Protein AF-A0A521K8T2-F1 (afdb_monomer_lite)

Radius of gyration: 29.45 Å; chains: 1; bounding box: 60×41×127 Å

Foldseek 3Di:
DDDDDDPPDPPPPPPPPPPPDPDDPPDPLQKWKKWFFDDPPPPVAPPWDWADDPPDITTTHDIDIFGWAEKEFAADPVRATKIKTATDQVRLVVQLVVLQVQAQTWMFTDQDRHTQDTDHRHHRDSRIDIRDDNVAHSVNSVVSNVSSVHHYYYDPPQRRDDADDDDDDDDDDDDDQRWDADPQETEHEPVCVVVQQFQDWDWDADPNFIKIKTAHPDPCPPVLLVVLVVQAQTWYFYDYRSDRLAIWHQPDSDDPRIRMTTGDDPSSVVSSVVVCVVCVVVNPD

Sequence (285 aa):
MIRLALVLCCSLAWSTACSRAPAKAPLPTSALSFRMVLAPDDDGYAEADTVTSGTETLRVGPTRTFALAELTLTNDALGWPALGFDLQPEAAVEFHSWTAANVDKRMAIVVGKRVLTAPRLNVPLPGRGIIENHEISEAEWKSIAESLGAPFREMPEAEHTLGLGFAAVAPTTGAPAQQSIRDGELRIGLDSAQNFGVTSLERIERGGTSWLATKLATEDRDACHAWSKALVGRDIVIYSAERVLCRVHLDHAFEGDALVFQLRGESAIQRVDELRREMAPLWGP

Secondary structure (DSSP, 8-state):
--------------------PPPPPPPPSSEEEEEEBPPTT----TT-EEEEETTEEEEE---EEEEEEEEEEEE-TTS-EEEEEEE-HHHHHHHHHHHHTTTTSBEEEEETTEEEE--B--S---SEEEEE-TTS-HHHHHHHHHHHTS-EEEPPTT-------------SSS----EEEETTEEEEEGGGTTTTTEEEEEEEEETTEEEEEEEE--S-HHHHHHHHHHHTT-EEEEEETTEEEEEEE---S-BTTEEEEEE-SHHHHHHHHHHHHHHGGGS--

Structure (mmCIF, N/CA/C/O backbone):
data_AF-A0A521K8T2-F1
#
_entry.id   AF-A0A521K8T2-F1
#
loop_
_atom_site.group_PDB
_atom_site.id
_atom_site.type_symbol
_atom_site.label_atom_id
_atom_site.label_alt_id
_atom_site.label_comp_id
_atom_site.label_asym_id
_atom_site.label_entity_id
_atom_site.label_seq_id
_atom_site.pdbx_PDB_ins_code
_atom_site.Cartn_x
_atom_site.Cartn_y
_atom_site.Cartn_z
_atom_site.occupancy
_atom_site.B_iso_or_equiv
_atom_site.auth_seq_id
_atom_site.auth_comp_id
_atom_site.auth_asym_id
_atom_site.auth_atom_id
_atom_site.pdbx_PDB_model_num
ATOM 1 N N . MET A 1 1 ? 13.152 -2.770 -89.617 1.00 40.88 1 MET A N 1
ATOM 2 C CA . MET A 1 1 ? 13.968 -2.087 -88.595 1.00 40.88 1 MET A CA 1
ATOM 3 C C . MET A 1 1 ? 13.061 -1.167 -87.788 1.00 40.88 1 MET A C 1
ATOM 5 O O . MET A 1 1 ? 12.417 -0.321 -88.382 1.00 40.88 1 MET A O 1
ATOM 9 N N . ILE A 1 2 ? 12.994 -1.429 -86.478 1.00 44.69 2 ILE A N 1
ATOM 10 C CA . ILE A 1 2 ? 12.621 -0.548 -85.352 1.00 44.69 2 ILE A CA 1
ATOM 11 C C . ILE A 1 2 ? 11.195 0.051 -85.342 1.00 44.69 2 ILE A C 1
ATOM 13 O O . ILE A 1 2 ? 10.889 1.042 -85.993 1.00 44.69 2 ILE A O 1
ATOM 17 N N . ARG A 1 3 ? 10.342 -0.564 -84.505 1.00 43.59 3 ARG A N 1
ATOM 18 C CA . ARG A 1 3 ? 9.061 -0.050 -83.993 1.00 43.59 3 ARG A CA 1
ATOM 19 C C . ARG A 1 3 ? 9.346 0.927 -82.843 1.00 43.59 3 ARG A C 1
ATOM 21 O O . ARG A 1 3 ? 9.985 0.528 -81.874 1.00 43.59 3 ARG A O 1
ATOM 28 N N . LEU A 1 4 ? 8.866 2.167 -82.933 1.00 50.59 4 LEU A N 1
ATOM 29 C CA . LEU A 1 4 ? 8.952 3.162 -81.860 1.00 50.59 4 LEU A CA 1
ATOM 30 C C . LEU A 1 4 ? 7.651 3.114 -81.040 1.00 50.59 4 LEU A C 1
ATOM 32 O O . LEU A 1 4 ? 6.625 3.655 -81.446 1.00 50.59 4 LEU A O 1
ATOM 36 N N . ALA A 1 5 ? 7.678 2.384 -79.926 1.00 51.28 5 ALA A N 1
ATOM 37 C CA . ALA A 1 5 ? 6.587 2.327 -78.960 1.00 51.28 5 ALA A CA 1
ATOM 38 C C . ALA A 1 5 ? 6.728 3.499 -77.979 1.00 51.28 5 ALA A C 1
ATOM 40 O O . ALA A 1 5 ? 7.675 3.559 -77.196 1.00 51.28 5 ALA A O 1
ATOM 41 N N . LEU A 1 6 ? 5.788 4.440 -78.048 1.00 49.69 6 LEU A N 1
ATOM 42 C CA . LEU A 1 6 ? 5.668 5.565 -77.129 1.00 49.69 6 LEU A CA 1
ATOM 43 C C . LEU A 1 6 ? 5.059 5.049 -75.812 1.00 49.69 6 LEU A C 1
ATOM 45 O O . LEU A 1 6 ? 3.842 4.940 -75.675 1.00 49.69 6 LEU A O 1
ATOM 49 N N . VAL A 1 7 ? 5.909 4.657 -74.863 1.00 55.53 7 VAL A N 1
ATOM 50 C CA . VAL A 1 7 ? 5.494 4.272 -73.506 1.00 55.53 7 VAL A CA 1
ATOM 51 C C . VAL A 1 7 ? 5.278 5.552 -72.701 1.00 55.53 7 VAL A C 1
ATOM 53 O O . VAL A 1 7 ? 6.217 6.158 -72.188 1.00 55.53 7 VAL A O 1
ATOM 56 N N . LEU A 1 8 ? 4.020 5.984 -72.638 1.00 53.19 8 LEU A N 1
ATOM 57 C CA . LEU A 1 8 ? 3.551 7.055 -71.769 1.00 53.19 8 LEU A CA 1
ATOM 58 C C . LEU A 1 8 ? 3.575 6.534 -70.322 1.00 53.19 8 LEU A C 1
ATOM 60 O O . LEU A 1 8 ? 2.664 5.845 -69.869 1.00 53.19 8 LEU A O 1
ATOM 64 N N . CYS A 1 9 ? 4.678 6.794 -69.626 1.00 43.97 9 CYS A N 1
ATOM 65 C CA . CYS A 1 9 ? 4.882 6.402 -68.239 1.00 43.97 9 CYS A CA 1
ATOM 66 C C . CYS A 1 9 ? 4.032 7.315 -67.338 1.00 43.97 9 CYS A C 1
ATOM 68 O O . CYS A 1 9 ? 4.436 8.431 -67.012 1.00 43.97 9 CYS A O 1
ATOM 70 N N . CYS A 1 10 ? 2.826 6.864 -66.982 1.00 45.72 10 CYS A N 1
ATOM 71 C CA . CYS A 1 10 ? 2.022 7.449 -65.913 1.00 45.72 10 CYS A CA 1
ATOM 72 C C . CYS A 1 10 ? 2.795 7.348 -64.593 1.00 45.72 10 CYS A C 1
ATOM 74 O O . CYS A 1 10 ? 2.809 6.306 -63.939 1.00 45.72 10 CYS A O 1
ATOM 76 N N . SER A 1 11 ? 3.426 8.445 -64.192 1.00 47.44 11 SER A N 1
ATOM 77 C CA . SER A 1 11 ? 3.974 8.663 -62.858 1.00 47.44 11 SER A CA 1
ATOM 78 C C . SER A 1 11 ? 2.832 8.771 -61.840 1.00 47.44 11 SER A C 1
ATOM 80 O O . SER A 1 11 ? 2.429 9.852 -61.417 1.00 47.44 11 SER A O 1
ATOM 82 N N . LEU A 1 12 ? 2.305 7.614 -61.434 1.00 52.34 12 LEU A N 1
ATOM 83 C CA . LEU A 1 12 ? 1.572 7.441 -60.184 1.00 52.34 12 LEU A CA 1
ATOM 84 C C . LEU A 1 12 ? 2.562 7.639 -59.032 1.00 52.34 12 LEU A C 1
ATOM 86 O O . LEU A 1 12 ? 3.144 6.693 -58.507 1.00 52.34 12 LEU A O 1
ATOM 90 N N . ALA A 1 13 ? 2.769 8.895 -58.647 1.00 53.06 13 ALA A N 1
ATOM 91 C CA . ALA A 1 13 ? 3.312 9.223 -57.343 1.00 53.06 13 ALA A CA 1
ATOM 92 C C . ALA A 1 13 ? 2.242 8.871 -56.299 1.00 53.06 13 ALA A C 1
ATOM 94 O O . ALA A 1 13 ? 1.433 9.708 -55.901 1.00 53.06 13 ALA A O 1
ATOM 95 N N . TRP A 1 14 ? 2.203 7.604 -55.880 1.00 49.81 14 TRP A N 1
ATOM 96 C CA . TRP A 1 14 ? 1.590 7.253 -54.608 1.00 49.81 14 TRP A CA 1
ATOM 97 C C . TRP A 1 14 ? 2.446 7.871 -53.512 1.00 49.81 14 TRP A C 1
ATOM 99 O O . TRP A 1 14 ? 3.435 7.303 -53.056 1.00 49.81 14 TRP A O 1
ATOM 109 N N . SER A 1 15 ? 2.057 9.082 -53.124 1.00 50.91 15 SER A N 1
ATOM 110 C CA . SER A 1 15 ? 2.408 9.680 -51.851 1.00 50.91 15 SER A CA 1
ATOM 111 C C . SER A 1 15 ? 2.015 8.694 -50.759 1.00 50.91 15 SER A C 1
ATOM 113 O O . SER A 1 15 ? 0.856 8.619 -50.353 1.00 50.91 15 SER A O 1
ATOM 115 N N . THR A 1 16 ? 2.983 7.913 -50.289 1.00 57.94 16 THR A N 1
ATOM 116 C CA . THR A 1 16 ? 2.907 7.239 -49.001 1.00 57.94 16 THR A CA 1
ATOM 117 C C . THR A 1 16 ? 2.815 8.335 -47.952 1.00 57.94 16 THR A C 1
ATOM 119 O O . THR A 1 16 ? 3.824 8.845 -47.465 1.00 57.94 16 THR A O 1
ATOM 122 N N . ALA A 1 17 ? 1.588 8.752 -47.646 1.00 52.03 17 ALA A N 1
ATOM 123 C CA . ALA A 1 17 ? 1.283 9.448 -46.418 1.00 52.03 17 ALA A CA 1
ATOM 124 C C . ALA A 1 17 ? 1.672 8.486 -45.294 1.00 52.03 17 ALA A C 1
ATOM 126 O O . ALA A 1 17 ? 0.913 7.586 -44.937 1.00 52.03 17 ALA A O 1
ATOM 127 N N . CYS A 1 18 ? 2.907 8.622 -44.806 1.00 51.22 18 CYS A N 1
ATOM 128 C CA . CYS A 1 18 ? 3.336 8.036 -43.552 1.00 51.22 18 CYS A CA 1
ATOM 129 C C . CYS A 1 18 ? 2.308 8.465 -42.513 1.00 51.22 18 CYS A C 1
ATOM 131 O O . CYS A 1 18 ? 2.287 9.620 -42.085 1.00 51.22 18 CYS A O 1
ATOM 133 N N . SER A 1 19 ? 1.424 7.534 -42.167 1.00 52.84 19 SER A N 1
ATOM 134 C CA . SER A 1 19 ? 0.494 7.653 -41.062 1.00 52.84 19 SER A CA 1
ATOM 135 C C . SER A 1 19 ? 1.349 7.798 -39.810 1.00 52.84 19 SER A C 1
ATOM 137 O O . SER A 1 19 ? 1.834 6.819 -39.246 1.00 52.84 19 SER A O 1
ATOM 139 N N . ARG A 1 20 ? 1.649 9.049 -39.451 1.00 55.72 20 ARG A N 1
ATOM 140 C CA . ARG A 1 20 ? 2.352 9.401 -38.226 1.00 55.72 20 ARG A CA 1
ATOM 141 C C . ARG A 1 20 ? 1.458 8.897 -37.106 1.00 55.72 20 ARG A C 1
ATOM 143 O O . ARG A 1 20 ? 0.378 9.445 -36.897 1.00 55.72 20 ARG A O 1
ATOM 150 N N . ALA A 1 21 ? 1.878 7.805 -36.470 1.00 62.22 21 ALA A N 1
ATOM 151 C CA . ALA A 1 21 ? 1.203 7.267 -35.303 1.00 62.22 21 ALA A CA 1
ATOM 152 C C . ALA A 1 21 ? 0.910 8.433 -34.344 1.00 62.22 21 ALA A C 1
ATOM 154 O O . ALA A 1 21 ? 1.788 9.293 -34.176 1.00 62.22 21 ALA A O 1
ATOM 155 N N . PRO A 1 22 ? -0.311 8.520 -33.787 1.00 60.44 22 PRO A N 1
ATOM 156 C CA . PRO A 1 22 ? -0.667 9.604 -32.889 1.00 60.44 22 PRO A CA 1
ATOM 157 C C . PRO A 1 22 ? 0.405 9.696 -31.808 1.00 60.44 22 PRO A C 1
ATOM 159 O O . PRO A 1 22 ? 0.787 8.685 -31.212 1.00 60.44 22 PRO A O 1
ATOM 162 N N . ALA A 1 23 ? 0.949 10.902 -31.628 1.00 58.53 23 ALA A N 1
ATOM 163 C CA . ALA A 1 23 ? 1.906 11.176 -30.573 1.00 58.53 23 ALA A CA 1
ATOM 164 C C . ALA A 1 23 ? 1.309 10.648 -29.267 1.00 58.53 23 ALA A C 1
ATOM 166 O O . ALA A 1 23 ? 0.189 11.016 -28.910 1.00 58.53 23 ALA A O 1
ATOM 167 N N . LYS A 1 24 ? 2.032 9.723 -28.625 1.00 52.41 24 LYS A N 1
ATOM 168 C CA . LYS A 1 24 ? 1.655 9.118 -27.349 1.00 52.41 24 LYS A CA 1
ATOM 169 C C . LYS A 1 24 ? 1.214 10.250 -26.424 1.00 52.41 24 LYS A C 1
ATOM 171 O O . LYS A 1 24 ? 1.997 11.174 -26.199 1.00 52.41 24 LYS A O 1
ATOM 176 N N . ALA A 1 25 ? -0.049 10.215 -25.999 1.00 52.03 25 ALA A N 1
ATOM 177 C CA . ALA A 1 25 ? -0.628 11.253 -25.161 1.00 52.03 25 ALA A CA 1
ATOM 178 C C . ALA A 1 25 ? 0.309 11.533 -23.971 1.00 52.03 25 ALA A C 1
ATOM 180 O O . ALA A 1 25 ? 0.931 10.585 -23.470 1.00 52.03 25 ALA A O 1
ATOM 181 N N . PRO A 1 26 ? 0.465 12.806 -23.556 1.00 55.78 26 PRO A N 1
ATOM 182 C CA . PRO A 1 26 ? 1.253 13.134 -22.376 1.00 55.78 26 PRO A CA 1
ATOM 183 C C . PRO A 1 26 ? 0.792 12.249 -21.217 1.00 55.78 26 PRO A C 1
ATOM 185 O O . PRO A 1 26 ? -0.408 12.028 -21.046 1.00 55.78 26 PRO A O 1
ATOM 188 N N . LEU A 1 27 ? 1.759 11.678 -20.493 1.00 53.22 27 LEU A N 1
ATOM 189 C CA . LEU A 1 27 ? 1.491 10.813 -19.347 1.00 53.22 27 LEU A CA 1
ATOM 190 C C . LEU A 1 27 ? 0.490 11.516 -18.419 1.00 53.22 27 LEU A C 1
ATOM 192 O O . LEU A 1 27 ? 0.639 12.723 -18.205 1.00 53.22 27 LEU A O 1
ATOM 196 N N . PRO A 1 28 ? -0.523 10.804 -17.895 1.00 53.66 28 PRO A N 1
ATOM 197 C CA . PRO A 1 28 ? -1.446 11.397 -16.943 1.00 53.66 28 PRO A CA 1
ATOM 198 C C . PRO A 1 28 ? -0.630 11.968 -15.784 1.00 53.66 28 PRO A C 1
ATOM 200 O O . PRO A 1 28 ? 0.198 11.271 -15.199 1.00 53.66 28 PRO A O 1
ATOM 203 N N . THR A 1 29 ? -0.841 13.250 -15.487 1.00 65.25 29 THR A N 1
ATOM 204 C CA . THR A 1 29 ? -0.129 13.982 -14.429 1.00 65.25 29 THR A CA 1
ATOM 205 C C . THR A 1 29 ? -0.360 13.359 -13.046 1.00 65.25 29 THR A C 1
ATOM 207 O O . THR A 1 29 ? 0.407 13.626 -12.131 1.00 65.25 29 THR A O 1
ATOM 210 N N . SER A 1 30 ? -1.378 12.499 -12.922 1.00 89.44 30 SER A N 1
ATOM 211 C CA . SER A 1 30 ? -1.744 11.741 -11.733 1.00 89.44 30 SER A CA 1
ATOM 212 C C . SER A 1 30 ? -1.387 10.259 -11.855 1.00 89.44 30 SER A C 1
ATOM 214 O O . SER A 1 30 ? -2.215 9.444 -12.271 1.00 89.44 30 SER A O 1
ATOM 216 N N . ALA A 1 31 ? -0.151 9.881 -11.519 1.00 93.69 31 ALA A N 1
ATOM 217 C CA . ALA A 1 31 ? 0.273 8.485 -11.615 1.00 93.69 31 ALA A CA 1
ATOM 218 C C . ALA A 1 31 ? 1.295 8.066 -10.553 1.00 93.69 31 ALA A C 1
ATOM 220 O O . ALA A 1 31 ? 2.187 8.830 -10.191 1.00 93.69 31 ALA A O 1
ATOM 221 N N . LEU A 1 32 ? 1.197 6.811 -10.109 1.00 95.31 32 LEU A N 1
ATOM 222 C CA . LEU A 1 32 ? 2.102 6.198 -9.138 1.00 95.31 32 LEU A CA 1
ATOM 223 C C . LEU A 1 32 ? 3.044 5.216 -9.835 1.00 95.31 32 LEU A C 1
ATOM 225 O O . LEU A 1 32 ? 2.628 4.459 -10.717 1.00 95.31 32 LEU A O 1
ATOM 229 N N . SER A 1 33 ? 4.321 5.238 -9.451 1.00 96.12 33 SER A N 1
ATOM 230 C CA . SER A 1 33 ? 5.356 4.413 -10.073 1.00 96.12 33 SER A CA 1
ATOM 231 C C . SER A 1 33 ? 5.807 3.275 -9.165 1.00 96.12 33 SER A C 1
ATOM 233 O O . SER A 1 33 ? 6.023 3.450 -7.969 1.00 96.12 33 SER A O 1
ATOM 235 N N . PHE A 1 34 ? 5.997 2.107 -9.765 1.00 96.44 34 PHE A N 1
ATOM 236 C CA . PHE A 1 34 ? 6.399 0.876 -9.106 1.00 96.44 34 PHE A CA 1
ATOM 237 C C . PHE A 1 34 ? 7.566 0.243 -9.857 1.00 96.44 34 PHE A C 1
ATOM 239 O O . PHE A 1 34 ? 7.654 0.316 -11.087 1.00 96.44 34 PHE A O 1
ATOM 246 N N . ARG A 1 35 ? 8.469 -0.399 -9.118 1.00 96.31 35 ARG A N 1
ATOM 247 C CA . ARG A 1 35 ? 9.613 -1.131 -9.673 1.00 96.31 35 ARG A CA 1
ATOM 248 C C . ARG A 1 35 ? 9.786 -2.442 -8.924 1.00 96.31 35 ARG A C 1
ATOM 250 O O . ARG A 1 35 ? 9.682 -2.469 -7.703 1.00 96.31 35 ARG A O 1
ATOM 257 N N . MET A 1 36 ? 10.089 -3.528 -9.625 1.00 96.25 36 MET A N 1
ATOM 258 C CA . MET A 1 36 ? 10.471 -4.771 -8.950 1.00 96.25 36 MET A CA 1
ATOM 259 C C . MET A 1 36 ? 11.889 -4.640 -8.409 1.00 96.25 36 MET A C 1
ATOM 261 O O . MET A 1 36 ? 12.772 -4.180 -9.130 1.00 96.25 36 MET A O 1
ATOM 265 N N . VAL A 1 37 ? 12.111 -5.043 -7.162 1.00 95.00 37 VAL A N 1
ATOM 266 C CA . VAL A 1 37 ? 13.458 -5.185 -6.609 1.00 95.00 37 VAL A CA 1
ATOM 267 C C . VAL A 1 37 ? 14.046 -6.483 -7.147 1.00 95.00 37 VAL A C 1
ATOM 269 O O . VAL A 1 37 ? 13.421 -7.540 -7.058 1.00 95.00 37 VAL A O 1
ATOM 272 N N . LEU A 1 38 ? 15.235 -6.384 -7.726 1.00 93.19 38 LEU A N 1
ATOM 273 C CA . LEU A 1 38 ? 15.939 -7.495 -8.346 1.00 93.19 38 LEU A CA 1
ATOM 274 C C . LEU A 1 38 ? 16.795 -8.205 -7.303 1.00 93.19 38 LEU A C 1
ATOM 276 O O . LEU A 1 38 ? 17.440 -7.557 -6.474 1.00 93.19 38 LEU A O 1
ATOM 280 N N . ALA A 1 39 ? 16.817 -9.536 -7.352 1.00 88.75 39 ALA A N 1
ATOM 281 C CA . ALA A 1 39 ? 17.774 -10.297 -6.564 1.00 88.75 39 ALA A CA 1
ATOM 282 C C . ALA A 1 39 ? 19.208 -9.985 -7.045 1.00 88.75 39 ALA A C 1
ATOM 284 O O . ALA A 1 39 ? 19.393 -9.593 -8.201 1.00 88.75 39 ALA A O 1
ATOM 285 N N . PRO A 1 40 ? 20.237 -10.160 -6.194 1.00 83.00 40 PRO A N 1
ATOM 286 C CA . PRO A 1 40 ? 21.628 -9.932 -6.589 1.00 83.00 40 PRO A CA 1
ATOM 287 C C . PRO A 1 40 ? 22.016 -10.673 -7.875 1.00 83.00 40 PRO A C 1
ATOM 289 O O . PRO A 1 40 ? 22.698 -10.095 -8.720 1.00 83.00 40 PRO A O 1
ATOM 292 N N . ASP A 1 41 ? 21.490 -11.888 -8.042 1.00 83.62 41 ASP A N 1
ATOM 293 C CA . ASP A 1 41 ? 21.800 -12.796 -9.150 1.00 83.62 41 ASP A CA 1
ATOM 294 C C . ASP A 1 41 ? 20.812 -12.690 -10.325 1.00 83.62 41 ASP A C 1
ATOM 296 O O . ASP A 1 41 ? 20.918 -13.444 -11.287 1.00 83.62 41 ASP A O 1
ATOM 300 N N . ASP A 1 42 ? 19.838 -11.775 -10.262 1.00 79.19 42 ASP A N 1
ATOM 301 C CA . ASP A 1 42 ? 18.879 -11.562 -11.348 1.00 79.19 42 ASP A CA 1
ATOM 302 C C . ASP A 1 42 ? 19.515 -10.647 -12.410 1.00 79.19 42 ASP A C 1
ATOM 304 O O . ASP A 1 42 ? 19.570 -9.415 -12.280 1.00 79.19 42 ASP A O 1
ATOM 308 N N . ASP A 1 43 ? 20.083 -11.272 -13.441 1.00 72.44 43 ASP A N 1
ATOM 309 C CA . ASP A 1 43 ? 20.663 -10.627 -14.623 1.00 72.44 43 ASP A CA 1
ATOM 310 C C . ASP A 1 43 ? 19.627 -10.383 -15.733 1.00 72.44 43 ASP A C 1
ATOM 312 O O . ASP A 1 43 ? 19.936 -9.757 -16.750 1.00 72.44 43 ASP A O 1
ATOM 316 N N . GLY A 1 44 ? 18.373 -10.799 -15.515 1.00 67.75 44 GLY A N 1
ATOM 317 C CA . GLY A 1 44 ? 17.291 -10.761 -16.500 1.00 67.75 44 GLY A CA 1
ATOM 318 C C . GLY A 1 44 ? 16.851 -9.359 -16.934 1.00 67.75 44 GLY A C 1
ATOM 319 O O . GLY A 1 44 ? 16.033 -9.223 -17.845 1.00 67.75 44 GLY A O 1
ATOM 320 N N . TYR A 1 45 ? 17.396 -8.305 -16.323 1.00 70.50 45 TYR A N 1
ATOM 321 C CA . TYR A 1 45 ? 17.106 -6.918 -16.665 1.00 70.50 45 TYR A CA 1
ATOM 322 C C . TYR A 1 45 ? 18.375 -6.190 -17.104 1.00 70.50 45 TYR A C 1
ATOM 324 O O . TYR A 1 45 ? 19.160 -5.718 -16.282 1.00 70.50 45 TYR A O 1
ATOM 332 N N . ALA A 1 46 ? 18.523 -6.024 -18.420 1.00 67.00 46 ALA A N 1
ATOM 333 C CA . ALA A 1 46 ? 19.598 -5.233 -19.022 1.00 67.00 46 ALA A CA 1
ATOM 334 C C . ALA A 1 46 ? 19.584 -3.752 -18.580 1.00 67.00 46 ALA A C 1
ATOM 336 O O . ALA A 1 46 ? 20.608 -3.080 -18.642 1.00 67.00 46 ALA A O 1
ATOM 337 N N . GLU A 1 47 ? 18.435 -3.258 -18.105 1.00 75.56 47 GLU A N 1
ATOM 338 C CA . GLU A 1 47 ? 18.207 -1.878 -17.655 1.00 75.56 47 GLU A CA 1
ATOM 339 C C . GLU A 1 47 ? 17.923 -1.808 -16.144 1.00 75.56 47 GLU A C 1
ATOM 341 O O . GLU A 1 47 ? 16.988 -1.143 -15.689 1.00 75.56 47 GLU A O 1
ATOM 346 N N . ALA A 1 48 ? 18.694 -2.546 -15.345 1.00 81.69 48 ALA A N 1
ATOM 347 C CA . ALA A 1 48 ? 18.641 -2.405 -13.895 1.00 81.69 48 ALA A CA 1
ATOM 348 C C . ALA A 1 48 ? 19.180 -1.028 -13.467 1.00 81.69 48 ALA A C 1
ATOM 350 O O . ALA A 1 48 ? 20.226 -0.581 -13.933 1.00 81.69 48 ALA A O 1
ATOM 351 N N . ASP A 1 49 ? 18.481 -0.388 -12.536 1.00 85.62 49 ASP A N 1
ATOM 352 C CA . ASP A 1 49 ? 18.904 0.854 -11.889 1.00 85.62 49 ASP A CA 1
ATOM 353 C C . ASP A 1 49 ? 19.136 0.597 -10.397 1.00 85.62 49 ASP A C 1
ATOM 355 O O . ASP A 1 49 ? 18.716 -0.430 -9.855 1.00 85.62 49 ASP A O 1
ATOM 359 N N . THR A 1 50 ? 19.781 1.535 -9.717 1.00 85.62 50 THR A N 1
ATOM 360 C CA . THR A 1 50 ? 19.996 1.481 -8.271 1.00 85.62 50 THR A CA 1
ATOM 361 C C . THR A 1 50 ? 19.310 2.653 -7.604 1.00 85.62 50 THR A C 1
ATOM 363 O O . THR A 1 50 ? 19.581 3.803 -7.944 1.00 85.62 50 THR A O 1
ATOM 366 N N . VAL A 1 51 ? 18.455 2.374 -6.622 1.00 84.06 51 VAL A N 1
ATOM 367 C CA . VAL A 1 51 ? 17.786 3.417 -5.841 1.00 84.06 51 VAL A CA 1
ATOM 368 C C . VAL A 1 51 ? 18.015 3.172 -4.357 1.00 84.06 51 VAL A C 1
ATOM 370 O O . VAL A 1 51 ? 17.977 2.037 -3.887 1.00 84.06 51 VAL A O 1
ATOM 373 N N . THR A 1 52 ? 18.271 4.243 -3.615 1.00 80.62 52 THR A N 1
ATOM 374 C CA . THR A 1 52 ? 18.491 4.185 -2.170 1.00 80.62 52 THR A CA 1
ATOM 375 C C . THR A 1 52 ? 17.157 4.234 -1.421 1.00 80.62 52 THR A C 1
ATOM 377 O O . THR A 1 52 ? 16.313 5.089 -1.695 1.00 80.62 52 THR A O 1
ATOM 380 N N . SER A 1 53 ? 16.981 3.318 -0.469 1.00 81.12 53 SER A N 1
ATOM 381 C CA . SER A 1 53 ? 15.860 3.245 0.470 1.00 81.12 53 SER A CA 1
ATOM 382 C C . SER A 1 53 ? 16.435 3.211 1.887 1.00 81.12 53 SER A C 1
ATOM 384 O O . SER A 1 53 ? 16.912 2.172 2.343 1.00 81.12 53 SER A O 1
ATOM 386 N N . GLY A 1 54 ? 16.457 4.356 2.570 1.00 81.19 54 GLY A N 1
ATOM 387 C CA . GLY A 1 54 ? 17.158 4.492 3.850 1.00 81.19 54 GLY A CA 1
ATOM 388 C C . GLY A 1 54 ? 18.667 4.279 3.683 1.00 81.19 54 GLY A C 1
ATOM 389 O O . GLY A 1 54 ? 19.324 5.015 2.949 1.00 81.19 54 GLY A O 1
ATOM 390 N N . THR A 1 55 ? 19.221 3.261 4.344 1.00 81.62 55 THR A N 1
ATOM 391 C CA . THR A 1 55 ? 20.637 2.861 4.218 1.00 81.62 55 THR A CA 1
ATOM 392 C C . THR A 1 55 ? 20.868 1.749 3.188 1.00 81.62 55 THR A C 1
ATOM 394 O O . THR A 1 55 ? 22.015 1.450 2.852 1.00 81.62 55 THR A O 1
A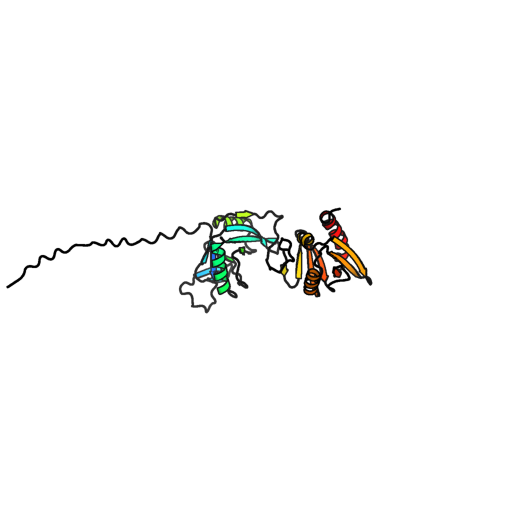TOM 397 N N . GLU A 1 56 ? 19.800 1.138 2.668 1.00 85.12 56 GLU A N 1
ATOM 398 C CA . GLU A 1 56 ? 19.864 0.051 1.691 1.00 85.12 56 GLU A CA 1
ATOM 399 C C . GLU A 1 56 ? 19.909 0.626 0.265 1.00 85.12 56 GLU A C 1
ATOM 401 O O . GLU A 1 56 ? 19.134 1.514 -0.092 1.00 85.12 56 GLU A O 1
ATOM 406 N N . THR A 1 57 ? 20.805 0.112 -0.582 1.00 87.62 57 THR A N 1
ATOM 407 C CA . THR A 1 57 ? 20.772 0.379 -2.029 1.00 87.62 57 THR A CA 1
ATOM 408 C C . THR A 1 57 ? 20.114 -0.801 -2.726 1.00 87.62 57 THR A C 1
ATOM 410 O O . THR A 1 57 ? 20.640 -1.912 -2.710 1.00 87.62 57 THR A O 1
ATOM 413 N N . LEU A 1 58 ? 18.960 -0.559 -3.340 1.00 91.06 58 LEU A N 1
ATOM 414 C CA . LEU A 1 58 ? 18.161 -1.570 -4.019 1.00 91.06 58 LEU A CA 1
ATOM 415 C C . LEU A 1 58 ? 18.460 -1.558 -5.516 1.00 91.06 58 LEU A C 1
ATOM 417 O O . LEU A 1 58 ? 18.348 -0.515 -6.162 1.00 91.06 58 LEU A O 1
ATOM 421 N N . ARG A 1 59 ? 18.771 -2.728 -6.085 1.00 92.62 59 ARG A N 1
ATOM 422 C CA . ARG A 1 59 ? 18.710 -2.929 -7.538 1.00 92.62 59 ARG A CA 1
ATOM 423 C C . ARG A 1 59 ? 17.252 -3.081 -7.938 1.00 92.62 59 ARG A C 1
ATOM 425 O O . ARG A 1 59 ? 16.538 -3.901 -7.367 1.00 92.62 59 ARG A O 1
ATOM 432 N N . VAL A 1 60 ? 16.802 -2.296 -8.906 1.00 94.12 60 VAL A N 1
ATOM 433 C CA . VAL A 1 60 ? 15.401 -2.257 -9.326 1.00 94.12 60 VAL A CA 1
ATOM 434 C C . VAL A 1 60 ? 15.271 -2.376 -10.840 1.00 94.12 60 VAL A C 1
ATOM 436 O O . VAL A 1 60 ? 16.059 -1.815 -11.600 1.00 94.12 60 VAL A O 1
ATOM 439 N N . GLY A 1 61 ? 14.254 -3.117 -11.275 1.00 93.75 61 GLY A N 1
ATOM 440 C CA . GLY A 1 61 ? 13.913 -3.315 -12.680 1.00 93.75 61 GLY A CA 1
ATOM 441 C C . GLY A 1 61 ? 13.246 -2.087 -13.317 1.00 93.75 61 GLY A C 1
ATOM 442 O O . GLY A 1 61 ? 13.216 -1.009 -12.716 1.00 93.75 61 GLY A O 1
ATOM 443 N N . PRO A 1 62 ? 12.687 -2.216 -14.529 1.00 93.50 62 PRO A N 1
ATOM 444 C CA . PRO A 1 62 ? 12.074 -1.103 -15.247 1.00 93.50 62 PRO A CA 1
ATOM 445 C C . PRO A 1 62 ? 10.869 -0.524 -14.496 1.00 93.50 62 PRO A C 1
ATOM 447 O O . PRO A 1 62 ? 10.126 -1.243 -13.823 1.00 93.50 62 PRO A O 1
ATOM 450 N N . THR A 1 63 ? 10.666 0.786 -14.640 1.00 94.44 63 THR A N 1
ATOM 451 C CA . THR A 1 63 ? 9.546 1.497 -14.017 1.00 94.44 63 THR A CA 1
ATOM 452 C C . THR A 1 63 ? 8.224 1.173 -14.697 1.00 94.44 63 THR A C 1
ATOM 454 O O . THR A 1 63 ? 8.098 1.249 -15.920 1.00 94.44 63 THR A O 1
ATOM 457 N N . ARG A 1 64 ? 7.220 0.845 -13.882 1.00 95.94 64 ARG A N 1
ATOM 458 C CA . ARG A 1 64 ? 5.817 0.723 -14.277 1.00 95.94 64 ARG A CA 1
ATOM 459 C C . ARG A 1 64 ? 5.018 1.823 -13.602 1.00 95.94 64 ARG A C 1
ATOM 461 O O . ARG A 1 64 ? 5.134 2.008 -12.398 1.00 95.94 64 ARG A O 1
ATOM 468 N N . THR A 1 65 ? 4.224 2.548 -14.374 1.00 96.06 65 THR A N 1
ATOM 469 C CA . THR A 1 65 ? 3.471 3.706 -13.893 1.00 96.06 65 THR A CA 1
ATOM 470 C C . THR A 1 65 ? 1.992 3.469 -14.147 1.00 96.06 65 THR A C 1
ATOM 472 O O . THR A 1 65 ? 1.617 3.129 -15.268 1.00 96.06 65 THR A O 1
ATOM 475 N N . PHE A 1 66 ? 1.169 3.653 -13.118 1.00 96.31 66 PHE A N 1
ATOM 476 C CA . PHE A 1 66 ? -0.272 3.410 -13.166 1.00 96.31 66 PHE A CA 1
ATOM 477 C C . PHE A 1 66 ? -1.030 4.680 -12.793 1.00 96.31 66 PHE A C 1
ATOM 479 O O . PHE A 1 66 ? -0.641 5.387 -11.862 1.00 96.31 66 PHE A O 1
ATOM 486 N N . ALA A 1 67 ? -2.097 4.980 -13.533 1.00 96.38 67 ALA A N 1
ATOM 487 C CA . ALA A 1 67 ? -2.895 6.180 -13.319 1.00 96.38 67 ALA A CA 1
ATOM 488 C C . ALA A 1 67 ? -3.658 6.104 -11.989 1.00 96.38 67 ALA A C 1
ATOM 490 O O . ALA A 1 67 ? -4.329 5.109 -11.710 1.00 96.38 67 ALA A O 1
ATOM 491 N N . LEU A 1 68 ? -3.562 7.167 -11.194 1.00 96.69 68 LEU A N 1
ATOM 492 C CA . LEU A 1 68 ? -4.254 7.319 -9.918 1.00 96.69 68 LEU A CA 1
ATOM 493 C C . LEU A 1 68 ? -5.673 7.858 -10.136 1.00 96.69 68 LEU A C 1
ATOM 495 O O . LEU A 1 68 ? -5.893 8.760 -10.950 1.00 96.69 68 LEU A O 1
ATOM 499 N N . ALA A 1 69 ? -6.621 7.299 -9.392 1.00 95.88 69 ALA A N 1
ATOM 500 C CA . ALA A 1 69 ? -7.966 7.829 -9.221 1.00 95.88 69 ALA A CA 1
ATOM 501 C C . ALA A 1 69 ? -8.034 8.772 -8.020 1.00 95.88 69 ALA A C 1
ATOM 503 O O . ALA A 1 69 ? -8.539 9.883 -8.156 1.00 95.88 69 ALA A O 1
ATOM 504 N N . GLU A 1 70 ? -7.482 8.351 -6.882 1.00 95.88 70 GLU A N 1
ATOM 505 C CA . GLU A 1 70 ? -7.541 9.096 -5.627 1.00 95.88 70 GLU A CA 1
ATOM 506 C C . GLU A 1 70 ? -6.346 8.748 -4.728 1.00 95.88 70 GLU A C 1
ATOM 508 O O . GLU A 1 70 ? -5.777 7.653 -4.796 1.00 95.88 70 GLU A O 1
ATOM 513 N N . LEU A 1 71 ? -5.965 9.708 -3.889 1.00 96.75 71 LEU A N 1
ATOM 514 C CA . LEU A 1 71 ? -5.045 9.548 -2.773 1.00 96.75 71 LEU A CA 1
ATOM 515 C C . LEU A 1 71 ? -5.761 9.940 -1.486 1.00 96.75 71 LEU A C 1
ATOM 517 O O . LEU A 1 71 ? -6.424 10.974 -1.428 1.00 96.75 71 LEU A O 1
ATOM 521 N N . THR A 1 72 ? -5.576 9.139 -0.443 1.00 96.25 72 THR A N 1
ATOM 522 C CA . THR A 1 72 ? -6.184 9.388 0.863 1.00 96.25 72 THR A CA 1
ATOM 523 C C . THR A 1 72 ? -5.117 9.421 1.940 1.00 96.25 72 THR A C 1
ATOM 525 O O . THR A 1 72 ? -4.384 8.449 2.111 1.00 96.25 72 THR A O 1
ATOM 528 N N . LEU A 1 73 ? -5.025 10.513 2.693 1.00 95.50 73 LEU A N 1
ATOM 529 C CA . LEU A 1 73 ? -4.239 10.513 3.924 1.00 95.50 73 LEU A CA 1
ATOM 530 C C . LEU A 1 73 ? -5.020 9.768 5.005 1.00 95.50 73 LEU A C 1
ATOM 532 O O . LEU A 1 73 ? -6.155 10.127 5.311 1.00 95.50 73 LEU A O 1
ATOM 536 N N . THR A 1 74 ? -4.412 8.718 5.543 1.00 94.06 74 THR A N 1
ATOM 537 C CA . THR A 1 74 ? -5.010 7.809 6.526 1.00 94.06 74 THR A CA 1
ATOM 538 C C . THR A 1 74 ? -3.990 7.489 7.616 1.00 94.06 74 THR A C 1
ATOM 540 O O . THR A 1 74 ? -2.846 7.932 7.555 1.00 94.06 74 THR A O 1
ATOM 543 N N . ASN A 1 75 ? -4.393 6.683 8.594 1.00 90.75 75 ASN A N 1
ATOM 544 C CA . ASN A 1 75 ? -3.475 6.021 9.511 1.00 90.75 75 ASN A CA 1
ATOM 545 C C . ASN A 1 75 ? -3.373 4.525 9.186 1.00 90.75 75 ASN A C 1
ATOM 547 O O . ASN A 1 75 ? -4.316 3.929 8.654 1.00 90.75 75 ASN A O 1
ATOM 551 N N . ASP A 1 76 ? -2.225 3.930 9.491 1.00 87.25 76 ASP A N 1
ATOM 552 C CA . ASP A 1 76 ? -2.014 2.488 9.458 1.00 87.25 76 ASP A CA 1
ATOM 553 C C . ASP A 1 76 ? -2.674 1.794 10.666 1.00 87.25 76 ASP A C 1
ATOM 555 O O . ASP A 1 76 ? -3.318 2.410 11.518 1.00 87.25 76 ASP A O 1
ATOM 559 N N . ALA A 1 77 ? -2.502 0.475 10.769 1.00 81.31 77 ALA A N 1
ATOM 560 C CA . ALA A 1 77 ? -3.092 -0.314 11.852 1.00 81.31 77 ALA A CA 1
ATOM 561 C C . ALA A 1 77 ? -2.534 -0.011 13.259 1.00 81.31 77 ALA A C 1
ATOM 563 O O . ALA A 1 77 ? -3.065 -0.532 14.242 1.00 81.31 77 ALA A O 1
ATOM 564 N N . LEU A 1 78 ? -1.448 0.753 13.358 1.00 84.19 78 LEU A N 1
ATOM 565 C CA . LEU A 1 78 ? -0.807 1.171 14.603 1.00 84.19 78 LEU A CA 1
ATOM 566 C C . LEU A 1 78 ? -1.058 2.659 14.905 1.00 84.19 78 LEU A C 1
ATOM 568 O O . LEU A 1 78 ? -0.575 3.151 15.924 1.00 84.19 78 LEU A O 1
ATOM 572 N N . GLY A 1 79 ? -1.819 3.359 14.056 1.00 88.00 79 GLY A N 1
ATOM 573 C CA . GLY A 1 79 ? -2.124 4.779 14.204 1.00 88.00 79 GLY A CA 1
ATOM 574 C C . GLY A 1 79 ? -1.079 5.717 13.594 1.00 88.00 79 GLY A C 1
ATOM 575 O O . GLY A 1 79 ? -1.150 6.919 13.841 1.00 88.00 79 GLY A O 1
ATOM 576 N N . TRP A 1 80 ? -0.112 5.212 12.818 1.00 91.88 80 TRP A N 1
ATOM 577 C CA . TRP A 1 80 ? 0.873 6.064 12.145 1.00 91.88 80 TRP A CA 1
ATOM 578 C C . TRP A 1 80 ? 0.329 6.615 10.827 1.00 91.88 80 TRP A C 1
ATOM 580 O O . TRP A 1 80 ? -0.338 5.874 10.105 1.00 91.88 80 TRP A O 1
ATOM 590 N N . PRO A 1 81 ? 0.669 7.860 10.453 1.00 94.69 81 PRO A N 1
ATOM 591 C CA . PRO A 1 81 ? 0.289 8.422 9.163 1.00 94.69 81 PRO A CA 1
ATOM 592 C C . PRO A 1 81 ? 0.749 7.559 7.984 1.00 94.69 81 PRO A C 1
ATOM 594 O O . PRO A 1 81 ? 1.908 7.144 7.899 1.00 94.69 81 PRO A O 1
ATOM 597 N N . ALA A 1 82 ? -0.158 7.339 7.040 1.00 96.00 82 ALA A N 1
ATOM 598 C CA . ALA A 1 82 ? 0.053 6.542 5.844 1.00 96.00 82 ALA A CA 1
ATOM 599 C C . ALA A 1 82 ? -0.714 7.131 4.652 1.00 96.00 82 ALA A C 1
ATOM 601 O O . ALA A 1 82 ? -1.641 7.930 4.807 1.00 96.00 82 ALA A O 1
ATOM 602 N N . LEU A 1 83 ? -0.337 6.719 3.441 1.00 96.75 83 LEU A N 1
ATOM 603 C CA . LEU A 1 83 ? -0.965 7.198 2.210 1.00 96.75 83 LEU A CA 1
ATOM 604 C C . LEU A 1 83 ? -1.723 6.064 1.516 1.00 96.75 83 LEU A C 1
ATOM 606 O O . LEU A 1 83 ? -1.123 5.156 0.941 1.00 96.75 83 LEU A O 1
ATOM 610 N N . GLY A 1 84 ? -3.049 6.120 1.567 1.00 96.62 84 GLY A N 1
ATOM 611 C CA . GLY A 1 84 ? -3.937 5.301 0.754 1.00 96.62 84 GLY A CA 1
ATOM 612 C C . GLY A 1 84 ? -3.910 5.739 -0.709 1.00 96.62 84 GLY A C 1
ATOM 613 O O . GLY A 1 84 ? -3.790 6.929 -1.009 1.00 96.62 84 GLY A O 1
ATOM 614 N N . PHE A 1 85 ? -4.031 4.783 -1.623 1.00 97.25 85 PHE A N 1
ATOM 615 C CA . PHE A 1 85 ? -4.160 5.046 -3.051 1.00 97.25 85 PHE A CA 1
ATOM 616 C C . PHE A 1 85 ? -5.225 4.151 -3.679 1.00 97.25 85 PHE A C 1
ATOM 618 O O . PHE A 1 85 ? -5.324 2.964 -3.355 1.00 97.25 85 PHE A O 1
ATOM 625 N N . ASP A 1 86 ? -5.924 4.711 -4.658 1.00 97.12 86 ASP A N 1
ATOM 626 C CA . ASP A 1 86 ? -6.796 3.998 -5.581 1.00 97.12 86 ASP A CA 1
ATOM 627 C C . ASP A 1 86 ? -6.353 4.309 -7.014 1.00 97.12 86 ASP A C 1
ATOM 629 O O . ASP A 1 86 ? -6.124 5.464 -7.382 1.00 97.12 86 ASP A O 1
ATOM 633 N N . LEU A 1 87 ? -6.192 3.275 -7.837 1.00 97.38 87 LEU A N 1
ATOM 634 C CA . LEU A 1 87 ? -5.887 3.411 -9.260 1.00 97.38 87 LEU A CA 1
ATOM 635 C C . LEU A 1 87 ? -7.172 3.586 -10.076 1.00 97.38 87 LEU A C 1
ATOM 637 O O . LEU A 1 87 ? -8.246 3.130 -9.687 1.00 97.38 87 LEU A O 1
ATOM 641 N N . GLN A 1 88 ? -7.050 4.192 -11.258 1.00 96.50 88 GLN A N 1
ATOM 642 C CA . GLN A 1 88 ? -8.135 4.197 -12.244 1.00 96.50 88 GLN A CA 1
ATOM 643 C C . GLN A 1 88 ? -8.536 2.755 -12.609 1.00 96.50 88 GLN A C 1
ATOM 645 O O . GLN A 1 88 ? -7.648 1.898 -12.679 1.00 96.50 88 GLN A O 1
ATOM 650 N N . PRO A 1 89 ? -9.822 2.460 -12.884 1.00 95.62 89 PRO A N 1
ATOM 651 C CA . PRO A 1 89 ? -10.298 1.093 -13.121 1.00 95.62 89 PRO A CA 1
ATOM 652 C C . PRO A 1 89 ? -9.505 0.326 -14.187 1.00 95.62 89 PRO A C 1
ATOM 654 O O . PRO A 1 89 ? -9.175 -0.845 -14.000 1.00 95.62 89 PRO A O 1
ATOM 657 N N . GLU A 1 90 ? -9.135 0.984 -15.285 1.00 94.94 90 GLU A N 1
ATOM 658 C CA . GLU A 1 90 ? -8.354 0.373 -16.364 1.00 94.94 90 GLU A CA 1
ATOM 659 C C . GLU A 1 90 ? -6.923 0.054 -15.909 1.00 94.94 90 GLU A C 1
ATOM 661 O O . GLU A 1 90 ? -6.393 -1.021 -16.198 1.00 94.94 90 GLU A O 1
ATOM 666 N N . ALA A 1 91 ? -6.310 0.964 -15.148 1.00 96.31 91 ALA A N 1
ATOM 667 C CA . ALA A 1 91 ? -4.974 0.780 -14.591 1.00 96.31 91 ALA A CA 1
ATOM 668 C C . ALA A 1 91 ? -4.956 -0.293 -13.491 1.00 96.31 91 ALA A C 1
ATOM 670 O O . ALA A 1 91 ? -3.978 -1.029 -13.378 1.00 96.31 91 ALA A O 1
ATOM 671 N N . ALA A 1 92 ? -6.039 -0.431 -12.722 1.00 97.06 92 ALA A N 1
ATOM 672 C CA . ALA A 1 92 ? -6.192 -1.451 -11.690 1.00 97.06 92 ALA A CA 1
ATOM 673 C C . ALA A 1 92 ? -6.160 -2.876 -12.269 1.00 97.06 92 ALA A C 1
ATOM 675 O O . ALA A 1 92 ? -5.536 -3.758 -11.680 1.00 97.06 92 ALA A O 1
ATOM 676 N N . VAL A 1 93 ? -6.754 -3.105 -13.447 1.00 97.44 93 VAL A N 1
ATOM 677 C CA . VAL A 1 93 ? -6.723 -4.416 -14.130 1.00 97.44 93 VAL A CA 1
ATOM 678 C C . VAL A 1 93 ? -5.306 -4.781 -14.585 1.00 97.44 93 VAL A C 1
ATOM 680 O O . VAL A 1 93 ? -4.850 -5.912 -14.367 1.00 97.44 93 VAL A O 1
ATOM 683 N N . GLU A 1 94 ? -4.586 -3.831 -15.190 1.00 97.31 94 GLU A N 1
ATOM 684 C CA . GLU A 1 94 ? -3.186 -4.040 -15.585 1.00 97.31 94 GLU A CA 1
ATOM 685 C C . GLU A 1 94 ? -2.305 -4.263 -14.350 1.00 97.31 94 GLU A C 1
ATOM 687 O O . GLU A 1 94 ? -1.514 -5.207 -14.313 1.00 97.31 94 GLU A O 1
ATOM 692 N N . PHE A 1 95 ? -2.485 -3.443 -13.314 1.00 98.00 95 PHE A N 1
ATOM 693 C CA . PHE A 1 95 ? -1.754 -3.545 -12.056 1.00 98.00 95 PHE A CA 1
ATOM 694 C C . PHE A 1 95 ? -1.984 -4.889 -11.365 1.00 98.00 95 PHE A C 1
ATOM 696 O O . PHE A 1 95 ? -1.030 -5.523 -10.913 1.00 98.00 95 PHE A O 1
ATOM 703 N N . HIS A 1 96 ? -3.225 -5.373 -11.331 1.00 97.88 96 HIS A N 1
ATOM 704 C CA . HIS A 1 96 ? -3.556 -6.683 -10.783 1.00 97.88 96 HIS A CA 1
ATOM 705 C C . HIS A 1 96 ? -2.846 -7.810 -11.532 1.00 97.88 96 HIS A C 1
ATOM 707 O O . HIS A 1 96 ? -2.197 -8.656 -10.920 1.00 97.88 96 HIS A O 1
ATOM 713 N N . SER A 1 97 ? -2.902 -7.790 -12.863 1.00 97.88 97 SER A N 1
ATOM 714 C CA . SER A 1 97 ? -2.241 -8.798 -13.699 1.00 97.88 97 SER A CA 1
ATOM 715 C C . SER A 1 97 ? -0.719 -8.766 -13.523 1.00 97.88 97 SER A C 1
ATOM 717 O O . SER A 1 97 ? -0.066 -9.806 -13.415 1.00 97.88 97 SER A O 1
ATOM 719 N N . TRP A 1 98 ? -0.144 -7.563 -13.448 1.00 97.56 98 TRP A N 1
ATOM 720 C CA . TRP A 1 98 ? 1.287 -7.363 -13.247 1.00 97.56 98 TRP A CA 1
ATOM 721 C C . TRP A 1 98 ? 1.750 -7.820 -11.860 1.00 97.56 98 TRP A C 1
ATOM 723 O O . TRP A 1 98 ? 2.763 -8.511 -11.751 1.00 97.56 98 TRP A O 1
ATOM 733 N N . THR A 1 99 ? 1.004 -7.491 -10.805 1.00 97.75 99 THR A N 1
ATOM 734 C CA . THR A 1 99 ? 1.304 -7.937 -9.436 1.00 97.75 99 THR A CA 1
ATOM 735 C C . THR A 1 99 ? 1.115 -9.449 -9.293 1.00 97.75 99 THR A C 1
ATOM 737 O O . THR A 1 99 ? 1.971 -10.110 -8.713 1.00 97.75 99 THR A O 1
ATOM 740 N N . ALA A 1 100 ? 0.096 -10.044 -9.918 1.00 97.88 100 ALA A N 1
ATOM 741 C CA . ALA A 1 100 ? -0.090 -11.497 -9.928 1.00 97.88 100 ALA A CA 1
ATOM 742 C C . ALA A 1 100 ? 1.122 -12.258 -10.489 1.00 97.88 100 ALA A C 1
ATOM 744 O O . ALA A 1 100 ? 1.518 -13.284 -9.941 1.00 97.88 100 ALA A O 1
ATOM 745 N N . ALA A 1 101 ? 1.762 -11.727 -11.532 1.00 97.50 101 ALA A N 1
ATOM 746 C CA . ALA A 1 101 ? 2.966 -12.318 -12.119 1.00 97.50 101 ALA A CA 1
ATOM 747 C C . ALA A 1 101 ? 4.236 -12.147 -11.256 1.00 97.50 101 ALA A C 1
ATOM 749 O O . ALA A 1 101 ? 5.300 -12.665 -11.601 1.00 97.50 101 ALA A O 1
ATOM 750 N N . ASN A 1 102 ? 4.152 -11.386 -10.163 1.00 96.50 102 ASN A N 1
ATOM 751 C CA . ASN A 1 102 ? 5.286 -10.996 -9.329 1.00 96.50 102 ASN A CA 1
ATOM 752 C C . ASN A 1 102 ? 5.071 -11.278 -7.835 1.00 96.50 102 ASN A C 1
ATOM 754 O O . ASN A 1 102 ? 5.796 -10.730 -7.002 1.00 96.50 102 ASN A O 1
ATOM 758 N N . VAL A 1 103 ? 4.108 -12.139 -7.491 1.00 97.19 103 VAL A N 1
ATOM 759 C CA . VAL A 1 103 ? 3.947 -12.657 -6.124 1.00 97.19 103 VAL A CA 1
ATOM 760 C C . VAL A 1 103 ? 5.274 -13.259 -5.641 1.00 97.19 103 VAL A C 1
ATOM 762 O O . VAL A 1 103 ? 6.084 -13.739 -6.434 1.00 97.19 103 VAL A O 1
ATOM 765 N N . ASP A 1 104 ? 5.518 -13.154 -4.337 1.00 95.62 104 ASP A N 1
ATOM 766 C CA . ASP A 1 104 ? 6.735 -13.524 -3.614 1.00 95.62 104 ASP A CA 1
ATOM 767 C C . ASP A 1 104 ? 7.965 -12.635 -3.839 1.00 95.62 104 ASP A C 1
ATOM 769 O O . ASP A 1 104 ? 8.982 -12.835 -3.162 1.00 95.62 104 ASP A O 1
ATOM 773 N N . LYS A 1 105 ? 7.883 -11.612 -4.697 1.00 95.50 105 LYS A N 1
ATOM 774 C CA . LYS A 1 105 ? 8.975 -10.658 -4.953 1.00 95.50 105 LYS A CA 1
ATOM 775 C C . LYS A 1 105 ? 8.804 -9.354 -4.161 1.00 95.50 105 LYS A C 1
ATOM 777 O O . LYS A 1 105 ? 7.706 -9.010 -3.730 1.00 95.50 105 LYS A O 1
ATOM 782 N N . ARG A 1 106 ? 9.894 -8.598 -3.970 1.00 96.00 106 ARG A N 1
ATOM 783 C CA . ARG A 1 106 ? 9.851 -7.238 -3.393 1.00 96.00 106 ARG A CA 1
ATOM 784 C C . ARG A 1 106 ? 9.483 -6.221 -4.473 1.00 96.00 106 ARG A C 1
ATOM 786 O O . ARG A 1 106 ? 10.071 -6.228 -5.552 1.00 96.00 106 ARG A O 1
ATOM 793 N N . MET A 1 107 ? 8.547 -5.330 -4.174 1.00 96.88 107 MET A N 1
ATOM 794 C CA . MET A 1 107 ? 8.086 -4.277 -5.080 1.00 96.88 107 MET A CA 1
ATOM 795 C C . MET A 1 107 ? 8.324 -2.916 -4.432 1.00 96.88 107 MET A C 1
ATOM 797 O O . MET A 1 107 ? 7.730 -2.609 -3.407 1.00 96.88 107 MET A O 1
ATOM 801 N N . ALA A 1 108 ? 9.185 -2.100 -5.031 1.00 96.94 108 ALA A N 1
ATOM 802 C CA . ALA A 1 108 ? 9.442 -0.732 -4.613 1.00 96.94 108 ALA A CA 1
ATOM 803 C C . ALA A 1 108 ? 8.358 0.214 -5.141 1.00 96.94 108 ALA A C 1
ATOM 805 O O . ALA A 1 108 ? 8.061 0.217 -6.338 1.00 96.94 108 ALA A O 1
ATOM 806 N N . ILE A 1 109 ? 7.818 1.049 -4.256 1.00 96.25 109 ILE A N 1
ATOM 807 C CA . ILE A 1 109 ? 6.937 2.169 -4.596 1.00 96.25 109 ILE A CA 1
ATOM 808 C C . ILE A 1 109 ? 7.801 3.425 -4.672 1.00 96.25 109 ILE A C 1
ATOM 810 O O . ILE A 1 109 ? 8.523 3.747 -3.725 1.00 96.25 109 ILE A O 1
ATOM 814 N N . VAL A 1 110 ? 7.764 4.108 -5.814 1.00 94.25 110 VAL A N 1
ATOM 815 C CA . VAL A 1 110 ? 8.700 5.183 -6.155 1.00 94.25 110 VAL A CA 1
ATOM 816 C C . VAL A 1 110 ? 7.940 6.464 -6.473 1.00 94.25 110 VAL A C 1
ATOM 818 O O . VAL A 1 110 ? 7.033 6.469 -7.305 1.00 94.25 110 VAL A O 1
ATOM 821 N N . VAL A 1 111 ? 8.367 7.564 -5.855 1.00 92.00 111 VAL A N 1
ATOM 822 C CA . VAL A 1 111 ? 7.899 8.919 -6.171 1.00 92.00 111 VAL A CA 1
ATOM 823 C C . VAL A 1 111 ? 9.109 9.772 -6.538 1.00 92.00 111 VAL A C 1
ATOM 825 O O . VAL A 1 111 ? 10.051 9.934 -5.759 1.00 92.00 111 VAL A O 1
ATOM 828 N N . GLY A 1 112 ? 9.130 10.264 -7.777 1.00 87.19 112 GLY A N 1
ATOM 829 C CA . GLY A 1 112 ? 10.307 10.917 -8.349 1.00 87.19 112 GLY A CA 1
ATOM 830 C C . GLY A 1 112 ? 11.519 9.977 -8.376 1.00 87.19 112 GLY A C 1
ATOM 831 O O . GLY A 1 112 ? 11.525 8.985 -9.100 1.00 87.19 112 GLY A O 1
ATOM 832 N N . LYS A 1 113 ? 12.554 10.299 -7.589 1.00 85.56 113 LYS A N 1
ATOM 833 C CA . LYS A 1 113 ? 13.790 9.498 -7.448 1.00 85.56 113 LYS A CA 1
ATOM 834 C C . LYS A 1 113 ? 13.904 8.784 -6.096 1.00 85.56 113 LYS A C 1
ATOM 836 O O . LYS A 1 113 ? 14.958 8.233 -5.791 1.00 85.56 113 LYS A O 1
ATOM 841 N N . ARG A 1 114 ? 12.856 8.827 -5.270 1.00 88.56 114 ARG A N 1
ATOM 842 C CA . ARG A 1 114 ? 12.861 8.282 -3.910 1.00 88.56 114 ARG A CA 1
ATOM 843 C C . ARG A 1 114 ? 12.014 7.018 -3.838 1.00 88.56 114 ARG A C 1
ATOM 845 O O . ARG A 1 114 ? 10.872 7.015 -4.294 1.00 88.56 114 ARG A O 1
ATOM 852 N N . VAL A 1 115 ? 12.564 5.966 -3.232 1.00 93.75 115 VAL A N 1
ATOM 853 C CA . VAL A 1 115 ? 11.774 4.807 -2.794 1.00 93.75 115 VAL A CA 1
ATOM 854 C C . VAL A 1 115 ? 11.076 5.181 -1.496 1.00 93.75 115 VAL A C 1
ATOM 856 O O . VAL A 1 115 ? 11.730 5.600 -0.543 1.00 93.75 115 VAL A O 1
ATOM 859 N N . LEU A 1 116 ? 9.755 5.043 -1.468 1.00 94.12 116 LEU A N 1
ATOM 860 C CA . LEU A 1 116 ? 8.972 5.244 -0.253 1.00 94.12 116 LEU A CA 1
ATOM 861 C C . LEU A 1 116 ? 8.983 3.989 0.615 1.00 94.12 116 LEU A C 1
ATOM 863 O O . LEU A 1 116 ? 9.205 4.064 1.817 1.00 94.12 116 LEU A O 1
ATOM 867 N N . THR A 1 117 ? 8.752 2.835 -0.006 1.00 95.19 117 THR A N 1
ATOM 868 C CA . THR A 1 117 ? 8.750 1.523 0.645 1.00 95.19 117 THR A CA 1
ATOM 869 C C . THR A 1 117 ? 9.000 0.430 -0.393 1.00 95.19 117 THR A C 1
ATOM 871 O O . THR A 1 117 ? 8.803 0.651 -1.592 1.00 95.19 117 THR A O 1
ATOM 874 N N . ALA A 1 118 ? 9.446 -0.745 0.052 1.00 96.19 118 ALA A N 1
ATOM 875 C CA . ALA A 1 118 ? 9.715 -1.897 -0.809 1.00 96.19 118 ALA A CA 1
ATOM 876 C C . ALA A 1 118 ? 9.202 -3.219 -0.200 1.00 96.19 118 ALA A C 1
ATOM 878 O O . ALA A 1 118 ? 10.015 -4.115 0.085 1.00 96.19 118 ALA A O 1
ATOM 879 N N . PRO A 1 119 ? 7.879 -3.344 0.039 1.00 94.75 119 PRO A N 1
ATOM 880 C CA . PRO A 1 119 ? 7.285 -4.524 0.653 1.00 94.75 119 PRO A CA 1
ATOM 881 C C . PRO A 1 119 ? 7.411 -5.758 -0.239 1.00 94.75 119 PRO A C 1
ATOM 883 O O . PRO A 1 119 ? 7.551 -5.678 -1.464 1.00 94.75 119 PRO A O 1
ATOM 886 N N . ARG A 1 120 ? 7.322 -6.929 0.394 1.00 96.00 120 ARG A N 1
ATOM 887 C CA . ARG A 1 120 ? 7.163 -8.197 -0.315 1.00 96.00 120 ARG A CA 1
ATOM 888 C C . ARG A 1 120 ? 5.704 -8.374 -0.716 1.00 96.00 120 ARG A C 1
ATOM 890 O O . ARG A 1 120 ? 4.805 -8.241 0.111 1.00 96.00 120 ARG A O 1
ATOM 897 N N . LEU A 1 121 ? 5.482 -8.673 -1.986 1.00 95.50 121 LEU A N 1
ATOM 898 C CA . LEU A 1 121 ? 4.160 -8.907 -2.530 1.00 95.50 121 LEU A CA 1
ATOM 899 C C . LEU A 1 121 ? 3.711 -10.334 -2.202 1.00 95.50 121 LEU A C 1
ATOM 901 O O . LEU A 1 121 ? 4.247 -11.287 -2.752 1.00 95.50 121 LEU A O 1
ATOM 905 N N . ASN A 1 122 ? 2.728 -10.491 -1.319 1.00 95.56 122 ASN A N 1
ATOM 906 C CA . ASN A 1 122 ? 2.244 -11.819 -0.909 1.00 95.56 122 ASN A CA 1
ATOM 907 C C . ASN A 1 122 ? 1.013 -12.280 -1.700 1.00 95.56 122 ASN A C 1
ATOM 909 O O . ASN A 1 122 ? 0.726 -13.470 -1.768 1.00 95.56 122 ASN A O 1
ATOM 913 N N . VAL A 1 123 ? 0.274 -11.336 -2.285 1.00 96.31 123 VAL A N 1
ATOM 914 C CA . VAL A 1 123 ? -0.942 -11.586 -3.064 1.00 96.31 123 VAL A CA 1
ATOM 915 C C . VAL A 1 123 ? -1.035 -10.583 -4.216 1.00 96.31 123 VAL A C 1
ATOM 917 O O . VAL A 1 123 ? -0.481 -9.486 -4.101 1.00 96.31 123 VAL A O 1
ATOM 920 N N . PRO A 1 124 ? -1.742 -10.913 -5.310 1.00 97.06 124 PRO A N 1
ATOM 921 C CA . PRO A 1 124 ? -2.087 -9.935 -6.336 1.00 97.06 124 PRO A CA 1
ATOM 922 C C . PRO A 1 124 ? -2.862 -8.760 -5.731 1.00 97.06 124 PRO A C 1
ATOM 924 O O . PRO A 1 124 ? -3.780 -8.966 -4.933 1.00 97.06 124 PRO A O 1
ATOM 927 N N . LEU A 1 125 ? -2.531 -7.531 -6.124 1.00 96.19 125 LEU A N 1
ATOM 928 C CA . LEU A 1 125 ? -3.197 -6.345 -5.591 1.00 96.19 125 LEU A CA 1
ATOM 929 C C . LEU A 1 125 ? -4.350 -5.914 -6.502 1.00 96.19 125 LEU A C 1
ATOM 931 O O . LEU A 1 125 ? -4.210 -5.944 -7.722 1.00 96.19 125 LEU A O 1
ATOM 935 N N . PRO A 1 126 ? -5.491 -5.477 -5.950 1.00 96.31 126 PRO A N 1
ATOM 936 C CA . PRO A 1 126 ? -6.674 -5.124 -6.738 1.00 96.31 126 PRO A CA 1
ATOM 937 C C . PRO A 1 126 ? -6.616 -3.720 -7.370 1.00 96.31 126 PRO A C 1
ATOM 939 O O . PRO A 1 126 ? -7.629 -3.245 -7.866 1.00 96.31 126 PRO A O 1
ATOM 942 N N . GLY A 1 127 ? -5.471 -3.032 -7.320 1.00 96.00 127 GLY A N 1
ATOM 943 C CA . GLY A 1 127 ? -5.348 -1.637 -7.766 1.00 96.00 127 GLY A CA 1
ATOM 944 C C . GLY A 1 127 ? -5.650 -0.593 -6.695 1.00 96.00 127 GLY A C 1
ATOM 945 O O . GLY A 1 127 ? -5.863 0.566 -7.022 1.00 96.00 127 GLY A O 1
ATOM 946 N N . ARG A 1 128 ? -5.634 -0.996 -5.426 1.00 96.44 128 ARG A N 1
ATOM 947 C CA . ARG A 1 128 ? -5.719 -0.108 -4.266 1.00 96.44 128 ARG A CA 1
ATOM 948 C C . ARG A 1 128 ? -4.862 -0.627 -3.126 1.00 96.44 128 ARG A C 1
ATOM 950 O O . ARG A 1 128 ? -4.587 -1.832 -3.073 1.00 96.44 128 ARG A O 1
ATOM 957 N N . GLY A 1 129 ? -4.462 0.252 -2.221 1.00 94.88 129 GLY A N 1
ATOM 958 C CA . GLY A 1 129 ? -3.661 -0.128 -1.064 1.00 94.88 129 GLY A CA 1
ATOM 959 C C . GLY A 1 129 ? -3.241 1.053 -0.206 1.00 94.88 129 GLY A C 1
ATOM 960 O O . GLY A 1 129 ? -3.651 2.184 -0.439 1.00 94.88 129 GLY A O 1
ATOM 961 N N . ILE A 1 130 ? -2.409 0.762 0.791 1.00 95.56 130 ILE A N 1
ATOM 962 C CA . ILE A 1 130 ? -1.843 1.750 1.709 1.00 95.56 130 ILE A CA 1
ATOM 963 C C . ILE A 1 130 ? -0.324 1.668 1.630 1.00 95.56 130 ILE A C 1
ATOM 965 O O . ILE A 1 130 ? 0.256 0.581 1.597 1.00 95.56 130 ILE A O 1
ATOM 969 N N . ILE A 1 131 ? 0.309 2.833 1.559 1.00 95.94 131 ILE A N 1
ATOM 970 C CA . ILE A 1 131 ? 1.754 3.009 1.591 1.00 95.94 131 ILE A CA 1
ATOM 971 C C . ILE A 1 131 ? 2.129 3.388 3.020 1.00 95.94 131 ILE A C 1
ATOM 973 O O . ILE A 1 131 ? 1.790 4.471 3.494 1.00 95.94 131 ILE A O 1
ATOM 977 N N . GLU A 1 132 ? 2.837 2.485 3.688 1.00 94.44 132 GLU A N 1
ATOM 978 C CA . GLU A 1 132 ? 3.257 2.632 5.080 1.00 94.44 132 GLU A CA 1
ATOM 979 C C . GLU A 1 132 ? 4.761 2.939 5.143 1.00 94.44 132 GLU A C 1
ATOM 981 O O . GLU A 1 132 ? 5.578 2.237 4.530 1.00 94.44 132 GLU A O 1
ATOM 986 N N . ASN A 1 133 ? 5.132 3.987 5.884 1.00 92.94 133 ASN A N 1
ATOM 987 C CA . ASN A 1 133 ? 6.512 4.281 6.269 1.00 92.94 133 ASN A CA 1
ATOM 988 C C . ASN A 1 133 ? 6.522 5.180 7.521 1.00 92.94 133 ASN A C 1
ATOM 990 O O . ASN A 1 133 ? 6.150 6.347 7.446 1.00 92.94 133 ASN A O 1
ATOM 994 N N . HIS A 1 134 ? 6.988 4.642 8.651 1.00 91.25 134 HIS A N 1
ATOM 995 C CA . HIS A 1 134 ? 7.001 5.333 9.947 1.00 91.25 134 HIS A CA 1
ATOM 996 C C . HIS A 1 134 ? 8.026 6.476 10.041 1.00 91.25 134 HIS A C 1
ATOM 998 O O . HIS A 1 134 ? 8.000 7.247 10.997 1.00 91.25 134 HIS A O 1
ATOM 1004 N N . GLU A 1 135 ? 8.943 6.587 9.079 1.00 91.88 135 GLU A N 1
ATOM 1005 C CA . GLU A 1 135 ? 9.904 7.690 9.001 1.00 91.88 135 GLU A CA 1
ATOM 1006 C C . GLU A 1 135 ? 9.309 8.929 8.313 1.00 91.88 135 GLU A C 1
ATOM 1008 O O . GLU A 1 135 ? 9.895 10.008 8.390 1.00 91.88 135 GLU A O 1
ATOM 1013 N N . ILE A 1 136 ? 8.161 8.789 7.636 1.00 93.25 136 ILE A N 1
ATOM 1014 C CA . ILE A 1 136 ? 7.510 9.866 6.885 1.00 93.25 136 ILE A CA 1
ATOM 1015 C C . ILE A 1 136 ? 6.425 10.506 7.750 1.00 93.25 136 ILE A C 1
ATOM 1017 O O . ILE A 1 136 ? 5.486 9.854 8.204 1.00 93.25 136 ILE A O 1
ATOM 1021 N N . SER A 1 137 ? 6.554 11.813 7.968 1.00 95.25 137 SER A N 1
ATOM 1022 C CA . SER A 1 137 ? 5.566 12.588 8.725 1.00 95.25 137 SER A CA 1
ATOM 1023 C C . SER A 1 137 ? 4.292 12.853 7.915 1.00 95.25 137 SER A C 1
ATOM 1025 O O . SER A 1 137 ? 4.308 12.854 6.687 1.00 95.25 137 SER A O 1
ATOM 1027 N N . GLU A 1 138 ? 3.189 13.177 8.591 1.00 94.88 138 GLU A N 1
ATOM 1028 C CA . GLU A 1 138 ? 1.930 13.556 7.933 1.00 94.88 138 GLU A CA 1
ATOM 1029 C C . GLU A 1 138 ? 2.103 14.722 6.937 1.00 94.88 138 GLU A C 1
ATOM 1031 O O . GLU A 1 138 ? 1.625 14.662 5.805 1.00 94.88 138 GLU A O 1
ATOM 1036 N N . ALA A 1 139 ? 2.839 15.769 7.323 1.00 95.62 139 ALA A N 1
ATOM 1037 C CA . ALA A 1 139 ? 3.112 16.917 6.455 1.00 95.62 139 ALA A CA 1
ATOM 1038 C C . ALA A 1 139 ? 3.905 16.522 5.197 1.00 95.62 139 ALA A C 1
ATOM 1040 O O . ALA A 1 139 ? 3.686 17.062 4.111 1.00 95.62 139 ALA A O 1
ATOM 1041 N N . GLU A 1 140 ? 4.810 15.555 5.329 1.00 96.00 140 GLU A N 1
ATOM 1042 C CA . GLU A 1 140 ? 5.566 15.015 4.204 1.00 96.00 140 GLU A CA 1
ATOM 1043 C C . GLU A 1 140 ? 4.686 14.140 3.302 1.00 96.00 140 GLU A C 1
ATOM 1045 O O . GLU A 1 140 ? 4.781 14.255 2.080 1.00 96.00 140 GLU A O 1
ATOM 1050 N N . TRP A 1 141 ? 3.765 13.350 3.868 1.00 95.88 141 TRP A N 1
ATOM 1051 C CA . TRP A 1 141 ? 2.759 12.625 3.086 1.00 95.88 141 TRP A CA 1
ATOM 1052 C C . TRP A 1 141 ? 1.882 13.556 2.251 1.00 95.88 141 TRP A C 1
ATOM 1054 O O . TRP A 1 141 ? 1.645 13.263 1.078 1.00 95.88 141 TRP A O 1
ATOM 1064 N N . LYS A 1 142 ? 1.463 14.701 2.807 1.00 95.12 142 LYS A N 1
ATOM 1065 C CA . LYS A 1 142 ? 0.720 15.733 2.061 1.00 95.12 142 LYS A CA 1
ATOM 1066 C C . LYS A 1 142 ? 1.533 16.257 0.878 1.00 95.12 142 LYS A C 1
ATOM 1068 O O . LYS A 1 142 ? 1.042 16.257 -0.246 1.00 95.12 142 LYS A O 1
ATOM 1073 N N . SER A 1 143 ? 2.805 16.598 1.096 1.00 94.94 143 SER A N 1
ATOM 1074 C CA . SER A 1 143 ? 3.694 17.054 0.017 1.00 94.94 143 SER A CA 1
ATOM 1075 C C . SER A 1 143 ? 3.905 15.988 -1.070 1.00 94.94 143 SER A C 1
ATOM 1077 O O . SER A 1 143 ? 3.907 16.300 -2.264 1.00 94.94 143 SER A O 1
ATOM 1079 N N . ILE A 1 144 ? 4.036 14.715 -0.679 1.00 95.00 144 ILE A N 1
ATOM 1080 C CA . ILE A 1 144 ? 4.110 13.590 -1.620 1.00 95.00 144 ILE A CA 1
ATOM 1081 C C . ILE A 1 144 ? 2.820 13.501 -2.440 1.00 95.00 144 ILE A C 1
ATOM 1083 O O . ILE A 1 144 ? 2.895 13.407 -3.667 1.00 95.00 144 ILE A O 1
ATOM 1087 N N . ALA A 1 145 ? 1.655 13.562 -1.795 1.00 94.44 145 ALA A N 1
ATOM 1088 C CA . ALA A 1 145 ? 0.367 13.467 -2.472 1.00 94.44 145 ALA A CA 1
ATOM 1089 C C . ALA A 1 145 ? 0.139 14.621 -3.461 1.00 94.44 145 ALA A C 1
ATOM 1091 O O . ALA A 1 145 ? -0.264 14.385 -4.600 1.00 94.44 145 ALA A O 1
ATOM 1092 N N . GLU A 1 146 ? 0.497 15.847 -3.078 1.00 92.69 146 GLU A N 1
ATOM 1093 C CA . GLU A 1 146 ? 0.475 17.018 -3.963 1.00 92.69 146 GLU A CA 1
ATOM 1094 C C . GLU A 1 146 ? 1.375 16.823 -5.192 1.00 92.69 146 GLU A C 1
ATOM 1096 O O . GLU A 1 146 ? 0.965 17.115 -6.316 1.00 92.69 146 GLU A O 1
ATOM 1101 N N . SER A 1 147 ? 2.583 16.274 -5.006 1.00 92.88 147 SER A N 1
ATOM 1102 C CA . SER A 1 147 ? 3.518 16.014 -6.112 1.00 92.88 147 SER A CA 1
ATOM 1103 C C . SER A 1 147 ? 3.015 14.960 -7.104 1.00 92.88 147 SER A C 1
ATOM 1105 O O . SER A 1 147 ? 3.420 14.963 -8.267 1.00 92.88 147 SER A O 1
ATOM 1107 N N . LEU A 1 148 ? 2.129 14.070 -6.646 1.00 93.62 148 LEU A N 1
ATOM 1108 C CA . LEU A 1 148 ? 1.495 13.045 -7.465 1.00 93.62 148 LEU A CA 1
ATOM 1109 C C . LEU A 1 148 ? 0.296 13.577 -8.250 1.00 93.62 148 LEU A C 1
ATOM 1111 O O . LEU A 1 148 ? -0.158 12.869 -9.134 1.00 93.62 148 LEU A O 1
ATOM 1115 N N . GLY A 1 149 ? -0.230 14.771 -7.956 1.00 91.69 149 GLY A N 1
ATOM 1116 C CA . GLY A 1 149 ? -1.234 15.457 -8.781 1.00 91.69 149 GLY A CA 1
ATOM 1117 C C . GLY A 1 149 ? -2.606 14.777 -8.907 1.00 91.69 149 GLY A C 1
ATOM 1118 O O . GLY A 1 149 ? -3.409 15.194 -9.742 1.00 91.69 149 GLY A O 1
ATOM 1119 N N . ALA A 1 150 ? -2.883 13.730 -8.126 1.00 91.38 150 ALA A N 1
ATOM 1120 C CA . ALA A 1 150 ? -4.191 13.078 -8.064 1.00 91.38 150 ALA A CA 1
ATOM 1121 C C . ALA A 1 150 ? -5.135 13.820 -7.097 1.00 91.38 150 ALA A C 1
ATOM 1123 O O . ALA A 1 150 ? -4.653 14.550 -6.226 1.00 91.38 150 ALA A O 1
ATOM 1124 N N . PRO A 1 151 ? -6.466 13.631 -7.203 1.00 93.06 151 PRO A N 1
ATOM 1125 C CA . PRO A 1 151 ? -7.392 14.043 -6.154 1.00 93.06 151 PRO A CA 1
ATOM 1126 C C . PRO A 1 151 ? -6.914 13.532 -4.793 1.00 93.06 151 PRO A C 1
ATOM 1128 O O . PRO A 1 151 ? -6.630 12.345 -4.645 1.00 93.06 151 PRO A O 1
ATOM 1131 N N . PHE A 1 152 ? -6.790 14.441 -3.830 1.00 92.44 152 PHE A N 1
ATOM 1132 C CA . PHE A 1 152 ? -6.290 14.151 -2.495 1.00 92.44 152 PHE A CA 1
ATOM 1133 C C . PHE A 1 152 ? -7.368 14.467 -1.466 1.00 92.44 152 PHE A C 1
ATOM 1135 O O . PHE A 1 152 ? -7.898 15.582 -1.438 1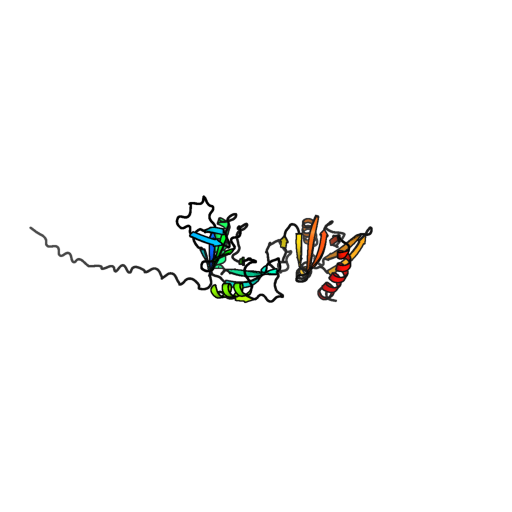.00 92.44 152 PHE A O 1
ATOM 1142 N N . ARG A 1 153 ? -7.680 13.484 -0.623 1.00 91.81 153 ARG A N 1
ATOM 1143 C CA . ARG A 1 153 ? -8.631 13.612 0.477 1.00 91.81 153 ARG A CA 1
ATOM 1144 C C . ARG A 1 153 ? -7.938 13.279 1.791 1.00 91.81 153 ARG A C 1
ATOM 1146 O O . ARG A 1 153 ? -7.231 12.284 1.910 1.00 91.81 153 ARG A O 1
ATOM 1153 N N . GLU A 1 154 ? -8.174 14.098 2.803 1.00 88.12 154 GLU A N 1
ATOM 1154 C CA . GLU A 1 154 ? -7.910 13.691 4.179 1.00 88.12 154 GLU A CA 1
ATOM 1155 C C . GLU A 1 154 ? -9.116 12.882 4.640 1.00 88.12 154 GLU A C 1
ATOM 1157 O O . GLU A 1 154 ? -10.258 13.351 4.540 1.00 88.12 154 GLU A O 1
ATOM 1162 N N . MET A 1 155 ? -8.888 11.643 5.072 1.00 77.62 155 MET A N 1
ATOM 1163 C CA . MET A 1 155 ? -9.967 10.904 5.705 1.00 77.62 155 MET A CA 1
ATOM 1164 C C . MET A 1 155 ? -10.283 11.619 7.023 1.00 77.62 155 MET A C 1
ATOM 1166 O O . MET A 1 155 ? -9.365 11.882 7.801 1.00 77.62 155 MET A O 1
ATOM 1170 N N . PRO A 1 156 ? -11.545 12.019 7.263 1.00 61.53 156 PRO A N 1
ATOM 1171 C CA . PRO A 1 156 ? -11.904 12.582 8.550 1.00 61.53 156 PRO A CA 1
ATOM 1172 C C . PRO A 1 156 ? -11.607 11.532 9.621 1.00 61.53 156 PRO A C 1
ATOM 1174 O O . PRO A 1 156 ? -11.869 10.350 9.408 1.00 61.53 156 PRO A O 1
ATOM 1177 N N . GLU A 1 157 ? -11.108 11.977 10.772 1.00 52.50 157 GLU A N 1
ATOM 1178 C CA . GLU A 1 157 ? -10.668 11.155 11.915 1.00 52.50 157 GLU A CA 1
ATOM 1179 C C . GLU A 1 157 ? -11.686 10.061 12.323 1.00 52.50 157 GLU A C 1
ATOM 1181 O O . GLU A 1 157 ? -11.321 9.046 12.893 1.00 52.50 157 GLU A O 1
ATOM 1186 N N . ALA A 1 158 ? -12.962 10.213 11.950 1.00 43.59 158 ALA A N 1
ATOM 1187 C CA . ALA A 1 158 ? -14.041 9.255 12.187 1.00 43.59 158 ALA A CA 1
ATOM 1188 C C . ALA A 1 158 ? -14.182 8.098 11.160 1.00 43.59 158 ALA A C 1
ATOM 1190 O O . ALA A 1 158 ? -14.973 7.189 11.401 1.00 43.59 158 ALA A O 1
ATOM 1191 N N . GLU A 1 159 ? -13.476 8.102 10.020 1.00 44.84 159 GLU A N 1
ATOM 1192 C CA . GLU A 1 159 ? -13.628 7.111 8.927 1.00 44.84 159 GLU A CA 1
ATOM 1193 C C . GLU A 1 159 ? -12.467 6.090 8.829 1.00 44.84 159 GLU A C 1
ATOM 1195 O O . GLU A 1 159 ? -12.403 5.322 7.870 1.00 44.84 159 GLU A O 1
ATOM 1200 N N . HIS A 1 160 ? -11.560 6.022 9.814 1.00 43.41 160 HIS A N 1
ATOM 1201 C CA . HIS A 1 160 ? -10.331 5.197 9.814 1.00 43.41 160 HIS A CA 1
ATOM 1202 C C . HIS A 1 160 ? -10.552 3.672 9.971 1.00 43.41 160 HIS A C 1
ATOM 1204 O O . HIS A 1 160 ? -9.851 2.993 10.719 1.00 43.41 160 HIS A O 1
ATOM 1210 N N . THR A 1 161 ? -11.501 3.085 9.232 1.00 35.31 161 THR A N 1
ATOM 1211 C CA . THR A 1 161 ? -11.785 1.637 9.257 1.00 35.31 161 THR A CA 1
ATOM 1212 C C . THR A 1 161 ? -11.327 0.947 7.967 1.00 35.31 161 THR A C 1
ATOM 1214 O O . THR A 1 161 ? -11.912 1.103 6.896 1.00 35.31 161 THR A O 1
ATOM 1217 N N . LEU A 1 162 ? -10.265 0.141 8.071 1.00 40.28 162 LEU A N 1
ATOM 1218 C CA . LEU A 1 162 ? -9.668 -0.621 6.969 1.00 40.28 162 LEU A CA 1
ATOM 1219 C C . LEU A 1 162 ? -10.598 -1.725 6.436 1.00 40.28 162 LEU A C 1
ATOM 1221 O O . LEU A 1 162 ? -10.853 -2.727 7.106 1.00 40.28 162 LEU A O 1
ATOM 1225 N N . GLY A 1 163 ? -11.016 -1.589 5.176 1.00 27.56 163 GLY A N 1
ATOM 1226 C CA . GLY A 1 163 ? -11.666 -2.645 4.404 1.00 27.56 163 GLY A CA 1
ATOM 1227 C C . GLY A 1 163 ? -10.655 -3.605 3.767 1.00 27.56 163 GLY A C 1
ATOM 1228 O O . GLY A 1 163 ? -10.023 -3.278 2.766 1.00 27.56 163 GLY A O 1
ATOM 1229 N N . LEU A 1 164 ? -10.561 -4.830 4.287 1.00 31.03 164 LEU A N 1
ATOM 1230 C CA . LEU A 1 164 ? -10.012 -5.981 3.562 1.00 31.03 164 LEU A CA 1
ATOM 1231 C C . LEU A 1 164 ? -11.169 -6.928 3.240 1.00 31.03 164 LEU A C 1
ATOM 1233 O O . LEU A 1 164 ? -11.758 -7.534 4.127 1.00 31.03 164 LEU A O 1
ATOM 1237 N N . GLY A 1 165 ? -11.538 -6.995 1.961 1.00 24.44 165 GLY A N 1
ATOM 1238 C CA . GLY A 1 165 ? -12.669 -7.785 1.488 1.00 24.44 165 GLY A CA 1
ATOM 1239 C C . GLY A 1 165 ? -12.318 -9.261 1.323 1.00 24.44 165 GLY A C 1
ATOM 1240 O O . GLY A 1 165 ? -11.525 -9.611 0.452 1.00 24.44 165 GLY A O 1
ATOM 1241 N N . PHE A 1 166 ? -12.986 -10.120 2.090 1.00 26.27 166 PHE A N 1
ATOM 1242 C CA . PHE A 1 166 ? -13.280 -11.495 1.693 1.00 26.27 166 PHE A CA 1
ATOM 1243 C C . PHE A 1 166 ? -14.784 -11.610 1.445 1.00 26.27 166 PHE A C 1
ATOM 1245 O O . PHE A 1 166 ? -15.594 -11.335 2.327 1.00 26.27 166 PHE A O 1
ATOM 1252 N N . ALA A 1 167 ? -15.161 -12.015 0.233 1.00 28.08 167 ALA A N 1
ATOM 1253 C CA . ALA A 1 167 ? -16.530 -12.388 -0.085 1.00 28.08 167 ALA A CA 1
ATOM 1254 C C . ALA A 1 167 ? -16.790 -13.804 0.449 1.00 28.08 167 ALA A C 1
ATOM 1256 O O . ALA A 1 167 ? -16.349 -14.787 -0.144 1.00 28.08 167 ALA A O 1
ATOM 1257 N N . ALA A 1 168 ? -17.508 -13.904 1.565 1.00 28.83 168 ALA A N 1
ATOM 1258 C CA . ALA A 1 168 ? -18.210 -15.121 1.948 1.00 28.83 168 ALA A CA 1
ATOM 1259 C C . ALA A 1 168 ? -19.714 -14.855 1.838 1.00 28.83 168 ALA A C 1
ATOM 1261 O O . ALA A 1 168 ? -20.201 -13.800 2.236 1.00 28.83 168 ALA A O 1
ATOM 1262 N N . VAL A 1 169 ? -20.407 -15.808 1.223 1.00 31.62 169 VAL A N 1
ATOM 1263 C CA . VAL A 1 169 ? -21.831 -15.803 0.880 1.00 31.62 169 VAL A CA 1
ATOM 1264 C C . VAL A 1 169 ? -22.678 -15.306 2.057 1.00 31.62 169 VAL A C 1
ATOM 1266 O O . VAL A 1 169 ? -22.812 -15.997 3.064 1.00 31.62 169 VAL A O 1
ATOM 1269 N N . ALA A 1 170 ? -23.243 -14.106 1.923 1.00 33.22 170 ALA A N 1
ATOM 1270 C CA . ALA A 1 170 ? -24.298 -13.629 2.805 1.00 33.22 170 ALA A CA 1
ATOM 1271 C C . ALA A 1 170 ? -25.622 -14.315 2.420 1.00 33.22 170 ALA A C 1
ATOM 1273 O O . ALA A 1 170 ? -25.896 -14.442 1.219 1.00 33.22 170 ALA A O 1
ATOM 1274 N N . PRO A 1 171 ? -26.464 -14.731 3.386 1.00 33.59 171 PRO A N 1
ATOM 1275 C CA . PRO A 1 171 ? -27.862 -15.002 3.096 1.00 33.59 171 PRO A CA 1
ATOM 1276 C C . PRO A 1 171 ? -28.502 -13.707 2.576 1.00 33.59 171 PRO A C 1
ATOM 1278 O O . PRO A 1 171 ? -28.139 -12.592 2.948 1.00 33.59 171 PRO A O 1
ATOM 1281 N N . THR A 1 172 ? -29.386 -13.872 1.607 1.00 38.53 172 THR A N 1
ATOM 1282 C CA . THR A 1 172 ? -29.906 -12.857 0.692 1.00 38.53 172 THR A CA 1
ATOM 1283 C C . THR A 1 172 ? -30.658 -11.708 1.371 1.00 38.53 172 THR A C 1
ATOM 1285 O O . THR A 1 172 ? -31.878 -11.704 1.357 1.00 38.53 172 THR A O 1
ATOM 1288 N N . THR A 1 173 ? -29.954 -10.686 1.860 1.00 41.72 173 THR A N 1
ATOM 1289 C CA . THR A 1 173 ? -30.454 -9.301 1.990 1.00 41.72 173 THR A CA 1
ATOM 1290 C C . THR A 1 173 ? -29.260 -8.346 2.057 1.00 41.72 173 THR A C 1
ATOM 1292 O O . THR A 1 173 ? -28.383 -8.494 2.900 1.00 41.72 173 THR A O 1
ATOM 1295 N N . GLY A 1 174 ? -29.175 -7.419 1.101 1.00 44.44 174 GLY A N 1
ATOM 1296 C CA . GLY A 1 174 ? -27.953 -6.701 0.737 1.00 44.44 174 GLY A CA 1
ATOM 1297 C C . GLY A 1 174 ? -27.345 -5.782 1.802 1.00 44.44 174 GLY A C 1
ATOM 1298 O O . GLY A 1 174 ? -27.891 -4.726 2.085 1.00 44.44 174 GLY A O 1
ATOM 1299 N N . ALA A 1 175 ? -26.155 -6.152 2.275 1.00 36.81 175 ALA A N 1
ATOM 1300 C CA . ALA A 1 175 ? -24.965 -5.315 2.484 1.00 36.81 175 ALA A CA 1
ATOM 1301 C C . ALA A 1 175 ? -23.793 -6.259 2.842 1.00 36.81 175 ALA A C 1
ATOM 1303 O O . ALA A 1 175 ? -23.997 -7.185 3.629 1.00 36.81 175 ALA A O 1
ATOM 1304 N N . PRO A 1 176 ? -22.577 -6.107 2.283 1.00 38.97 176 PRO A N 1
ATOM 1305 C CA . PRO A 1 176 ? -21.458 -6.957 2.677 1.00 38.97 176 PRO A CA 1
ATOM 1306 C C . PRO A 1 176 ? -21.025 -6.611 4.109 1.00 38.97 176 PRO A C 1
ATOM 1308 O O . PRO A 1 176 ? -20.533 -5.514 4.364 1.00 38.97 176 PRO A O 1
ATOM 1311 N N . ALA A 1 177 ? -21.191 -7.546 5.047 1.00 45.69 177 ALA A N 1
ATOM 1312 C CA . ALA A 1 177 ? -20.595 -7.431 6.374 1.00 45.69 177 ALA A CA 1
ATOM 1313 C C . ALA A 1 177 ? -19.061 -7.385 6.237 1.00 45.69 177 ALA A C 1
ATOM 1315 O O . ALA A 1 177 ? -18.461 -8.289 5.652 1.00 45.69 177 ALA A O 1
ATOM 1316 N N . GLN A 1 178 ? -18.423 -6.334 6.761 1.00 44.94 178 GLN A N 1
ATOM 1317 C CA . GLN A 1 178 ? -16.964 -6.229 6.801 1.00 44.94 178 GLN A CA 1
ATOM 1318 C C . GLN A 1 178 ? -16.423 -7.203 7.852 1.00 44.94 178 GLN A C 1
ATOM 1320 O O . GLN A 1 178 ? -16.494 -6.959 9.054 1.00 44.94 178 GLN A O 1
ATOM 1325 N N . GLN A 1 179 ? -15.898 -8.334 7.389 1.00 46.62 179 GLN A N 1
ATOM 1326 C CA . GLN A 1 179 ? -15.191 -9.308 8.216 1.00 46.62 179 GLN A CA 1
ATOM 1327 C C . GLN A 1 179 ? -13.700 -9.241 7.893 1.00 46.62 179 GLN A C 1
ATOM 1329 O O . GLN A 1 179 ? -13.318 -9.221 6.725 1.00 46.62 179 GLN A O 1
ATOM 1334 N N . SER A 1 180 ? -12.856 -9.243 8.924 1.00 45.41 180 SER A N 1
ATOM 1335 C CA . SER A 1 180 ? -11.402 -9.342 8.773 1.00 45.41 180 SER A CA 1
ATOM 1336 C C . SER A 1 180 ? -10.859 -10.421 9.708 1.00 45.41 180 SER A C 1
ATOM 1338 O O . SER A 1 180 ? -11.274 -10.525 10.864 1.00 45.41 180 SER A O 1
ATOM 1340 N N . ILE A 1 181 ? -9.950 -11.250 9.195 1.00 41.78 181 ILE A N 1
ATOM 1341 C CA . ILE A 1 181 ? -9.207 -12.244 9.976 1.00 41.78 181 ILE A CA 1
ATOM 1342 C C . ILE A 1 181 ? -7.753 -11.779 10.012 1.00 41.78 181 ILE A C 1
ATOM 1344 O O . ILE A 1 181 ? -7.126 -11.646 8.960 1.00 41.78 181 ILE A O 1
ATOM 1348 N N . ARG A 1 182 ? -7.209 -11.548 11.211 1.00 41.66 182 ARG A N 1
ATOM 1349 C CA . ARG A 1 182 ? -5.797 -11.184 11.414 1.00 41.66 182 ARG A CA 1
ATOM 1350 C C . ARG A 1 182 ? -5.247 -11.959 12.608 1.00 41.66 182 ARG A C 1
ATOM 1352 O O . ARG A 1 182 ? -5.898 -12.016 13.641 1.00 41.66 182 ARG A O 1
ATOM 1359 N N . ASP A 1 183 ? -4.087 -12.592 12.444 1.00 42.34 183 ASP A N 1
ATOM 1360 C CA . ASP A 1 183 ? -3.381 -13.347 13.498 1.00 42.34 183 ASP A CA 1
ATOM 1361 C C . ASP A 1 183 ? -4.200 -14.475 14.166 1.00 42.34 183 ASP A C 1
ATOM 1363 O O . ASP A 1 183 ? -3.991 -14.817 15.325 1.00 42.34 183 ASP A O 1
ATOM 1367 N N . GLY A 1 184 ? -5.146 -15.074 13.432 1.00 45.22 184 GLY A N 1
ATOM 1368 C CA . GLY A 1 184 ? -6.049 -16.109 13.957 1.00 45.22 184 GLY A CA 1
ATOM 1369 C C . GLY A 1 184 ? -7.262 -15.567 14.727 1.00 45.22 184 GLY A C 1
ATOM 1370 O O . GLY A 1 184 ? -8.131 -16.351 15.104 1.00 45.22 184 GLY A O 1
ATOM 1371 N N . GLU A 1 185 ? -7.362 -14.247 14.896 1.00 45.56 185 GLU A N 1
ATOM 1372 C CA . GLU A 1 185 ? -8.486 -13.566 15.536 1.00 45.56 185 GLU A CA 1
ATOM 1373 C C . GLU A 1 185 ? -9.529 -13.148 14.487 1.00 45.56 185 GLU A C 1
ATOM 1375 O O . GLU A 1 185 ? -9.201 -12.535 13.463 1.00 45.56 185 GLU A O 1
ATOM 1380 N N . LEU A 1 186 ? -10.804 -13.462 14.744 1.00 56.94 186 LEU A N 1
ATOM 1381 C CA . LEU A 1 186 ? -11.917 -12.942 13.951 1.00 56.94 186 LEU A CA 1
ATOM 1382 C C . LEU A 1 186 ? -12.350 -11.591 14.511 1.00 56.94 186 LEU A C 1
ATOM 1384 O O . LEU A 1 186 ? -12.670 -11.468 15.693 1.00 56.94 186 LEU A O 1
ATOM 1388 N N . ARG A 1 187 ? -12.422 -10.589 13.642 1.00 54.38 187 ARG A N 1
ATOM 1389 C CA . ARG A 1 187 ? -12.843 -9.239 13.993 1.00 54.38 187 ARG A CA 1
ATOM 1390 C C . ARG A 1 187 ? -14.274 -8.982 13.498 1.00 54.38 187 ARG A C 1
ATOM 1392 O O . ARG A 1 187 ? -14.541 -9.159 12.309 1.00 54.38 187 ARG A O 1
ATOM 1399 N N . ILE A 1 188 ? -15.183 -8.600 14.409 1.00 58.72 188 ILE A N 1
ATOM 1400 C CA . ILE A 1 188 ? -16.577 -8.226 14.100 1.00 58.72 188 ILE A CA 1
ATOM 1401 C C . ILE A 1 188 ? -16.875 -6.815 14.632 1.00 58.72 188 ILE A C 1
ATOM 1403 O O . ILE A 1 188 ? -16.784 -6.570 15.836 1.00 58.72 188 ILE A O 1
ATOM 1407 N N . GLY A 1 189 ? -17.253 -5.900 13.734 1.00 56.62 189 GLY A N 1
ATOM 1408 C CA . GLY A 1 189 ? -17.659 -4.537 14.088 1.00 56.62 189 GLY A CA 1
ATOM 1409 C C . GLY A 1 189 ? -19.118 -4.463 14.524 1.00 56.62 189 GLY A C 1
ATOM 1410 O O . GLY A 1 189 ? -19.970 -5.165 13.975 1.00 56.62 189 GLY A O 1
ATOM 1411 N N . LEU A 1 190 ? -19.416 -3.606 15.500 1.00 54.53 190 LEU A N 1
ATOM 1412 C CA . LEU A 1 190 ? -20.772 -3.436 16.033 1.00 54.53 190 LEU A CA 1
ATOM 1413 C C . LEU A 1 190 ? -21.782 -2.911 15.010 1.00 54.53 190 LEU A C 1
ATOM 1415 O O . LEU A 1 190 ? -22.942 -3.313 15.041 1.00 54.53 190 LEU A O 1
ATOM 1419 N N . ASP A 1 191 ? -21.335 -2.125 14.040 1.00 49.78 191 ASP A N 1
ATOM 1420 C CA . ASP A 1 191 ? -22.157 -1.622 12.932 1.00 49.78 191 ASP A CA 1
ATOM 1421 C C . ASP A 1 191 ? -22.652 -2.776 12.038 1.00 49.78 191 ASP A C 1
ATOM 1423 O O . ASP A 1 191 ? -23.671 -2.678 11.360 1.00 49.78 191 ASP A O 1
ATOM 1427 N N . SER A 1 192 ? -21.960 -3.922 12.086 1.00 50.91 192 SER A N 1
ATOM 1428 C CA . SER A 1 192 ? -22.381 -5.158 11.424 1.00 50.91 192 SER A CA 1
ATOM 1429 C C . SER A 1 192 ? -23.362 -5.984 12.264 1.00 50.91 192 SER A C 1
ATOM 1431 O O . SER A 1 192 ? -24.009 -6.870 11.714 1.00 50.91 192 SER A O 1
ATOM 1433 N N . ALA A 1 193 ? -23.521 -5.723 13.569 1.00 49.56 193 ALA A N 1
ATOM 1434 C CA . ALA A 1 193 ? -24.388 -6.512 14.455 1.00 49.56 193 ALA A CA 1
ATOM 1435 C C . ALA A 1 193 ? -25.878 -6.430 14.070 1.00 49.56 193 ALA A C 1
ATOM 1437 O O . ALA A 1 193 ? -26.608 -7.407 14.251 1.00 49.56 193 ALA A O 1
ATOM 1438 N N . GLN A 1 194 ? -26.310 -5.313 13.471 1.00 50.88 194 GLN A N 1
ATOM 1439 C CA . GLN A 1 194 ? -27.648 -5.185 12.881 1.00 50.88 194 GLN A CA 1
ATOM 1440 C C . GLN A 1 194 ? -27.837 -6.124 11.678 1.00 50.88 194 GLN A C 1
ATOM 1442 O O . GLN A 1 194 ? -28.894 -6.736 11.546 1.00 50.88 194 GLN A O 1
ATOM 1447 N N . ASN A 1 195 ? -26.796 -6.337 10.865 1.00 50.19 195 ASN A N 1
ATOM 1448 C CA . ASN A 1 195 ? -26.841 -7.263 9.724 1.00 50.19 195 ASN A CA 1
ATOM 1449 C C . ASN A 1 195 ? -26.900 -8.737 10.153 1.00 50.19 195 ASN A C 1
ATOM 1451 O O . ASN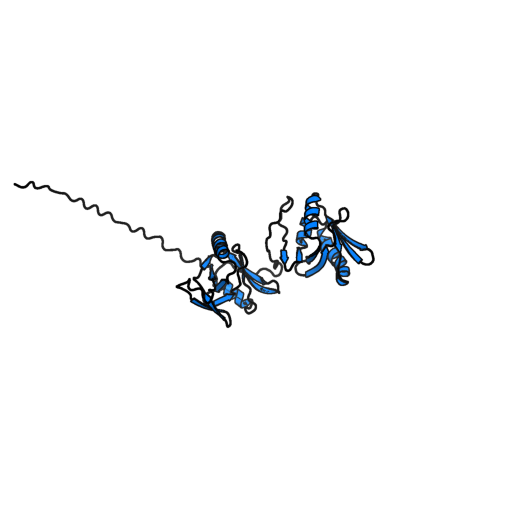 A 1 195 ? -27.367 -9.580 9.393 1.00 50.19 195 ASN A O 1
ATOM 1455 N N . PHE A 1 196 ? -26.458 -9.055 11.372 1.00 53.50 196 PHE A N 1
ATOM 1456 C CA . PHE A 1 196 ? -26.581 -10.397 11.949 1.00 53.50 196 PHE A CA 1
ATOM 1457 C C . PHE A 1 196 ? -27.900 -10.606 12.706 1.00 53.50 196 PHE A C 1
ATOM 1459 O O . PHE A 1 196 ? -28.143 -11.690 13.237 1.00 53.50 196 PHE A O 1
ATOM 1466 N N . GLY A 1 197 ? -28.753 -9.579 12.770 1.00 57.62 197 GLY A N 1
ATOM 1467 C CA . GLY A 1 197 ? -30.027 -9.643 13.471 1.00 57.62 197 GLY A CA 1
ATOM 1468 C C . GLY A 1 197 ? -29.871 -9.841 14.978 1.00 57.62 197 GLY A C 1
ATOM 1469 O O . GLY A 1 197 ? -30.725 -10.461 15.587 1.00 57.62 197 GLY A O 1
ATOM 1470 N N . VAL A 1 198 ? -28.798 -9.382 15.621 1.00 61.47 198 VAL A N 1
ATOM 1471 C CA . VAL A 1 198 ? -28.685 -9.523 17.084 1.00 61.47 198 VAL A CA 1
ATOM 1472 C C . VAL A 1 198 ? -29.807 -8.730 17.772 1.00 61.47 198 VAL A C 1
ATOM 1474 O O . VAL A 1 198 ? -29.796 -7.502 17.742 1.00 61.47 198 VAL A O 1
ATOM 1477 N N . THR A 1 199 ? -30.762 -9.421 18.402 1.00 65.31 199 THR A N 1
ATOM 1478 C CA . THR A 1 199 ? -31.929 -8.803 19.069 1.00 65.31 199 THR A CA 1
ATOM 1479 C C . THR A 1 199 ? -31.747 -8.592 20.557 1.00 65.31 199 THR A C 1
ATOM 1481 O O . THR A 1 199 ? -32.446 -7.783 21.158 1.00 65.31 199 THR A O 1
ATOM 1484 N N . SER A 1 200 ? -30.862 -9.361 21.185 1.00 69.44 200 SER A N 1
ATOM 1485 C CA . SER A 1 200 ? -30.604 -9.227 22.612 1.00 69.44 200 SER A CA 1
ATOM 1486 C C . SER A 1 200 ? -29.218 -9.738 22.964 1.00 69.44 200 SER A C 1
ATOM 1488 O O . SER A 1 200 ? -28.713 -10.674 22.343 1.00 69.44 200 SER A O 1
ATOM 1490 N N . LEU A 1 201 ? -28.629 -9.125 23.990 1.00 70.62 201 LEU A N 1
ATOM 1491 C CA . LEU A 1 201 ? -27.466 -9.643 24.696 1.00 70.62 201 LEU A CA 1
ATOM 1492 C C . LEU A 1 201 ? -27.841 -9.878 26.152 1.00 70.62 201 LEU A C 1
ATOM 1494 O O . LEU A 1 201 ? -28.231 -8.951 26.869 1.00 70.62 201 LEU A O 1
ATOM 1498 N N . GLU A 1 202 ? -27.699 -11.120 26.589 1.00 74.00 202 GLU A N 1
ATOM 1499 C CA . GLU A 1 202 ? -27.962 -11.534 27.956 1.00 74.00 202 GLU A CA 1
ATOM 1500 C C . GLU A 1 202 ? -26.689 -12.077 28.585 1.00 74.00 202 GLU A C 1
ATOM 1502 O O . GLU A 1 202 ? -25.971 -12.894 28.010 1.00 74.00 202 GLU A O 1
ATOM 1507 N N . ARG A 1 203 ? -26.405 -11.619 29.801 1.00 78.12 203 ARG A N 1
ATOM 1508 C CA . ARG A 1 203 ? -25.365 -12.215 30.629 1.00 78.12 203 ARG A CA 1
ATOM 1509 C C . ARG A 1 203 ? -25.947 -13.433 31.336 1.00 78.12 203 ARG A C 1
ATOM 1511 O O . ARG A 1 203 ? -26.985 -13.323 31.985 1.00 78.12 203 ARG A O 1
ATOM 1518 N N . ILE A 1 204 ? -25.252 -14.563 31.258 1.00 78.81 204 ILE A N 1
ATOM 1519 C CA . ILE A 1 204 ? -25.632 -15.808 31.932 1.00 78.81 204 ILE A CA 1
ATOM 1520 C C . ILE A 1 204 ? -24.489 -16.234 32.856 1.00 78.81 204 ILE A C 1
ATOM 1522 O O . ILE A 1 204 ? -23.331 -16.236 32.454 1.00 78.81 204 ILE A O 1
ATOM 1526 N N . GLU A 1 205 ? -24.797 -16.613 34.093 1.00 77.50 205 GLU A N 1
ATOM 1527 C CA . GLU A 1 205 ? -23.819 -17.155 35.044 1.00 77.50 205 GLU A CA 1
ATOM 1528 C C . GLU A 1 205 ? -23.956 -18.675 35.133 1.00 77.50 205 GLU A C 1
ATOM 1530 O O . GLU A 1 205 ? -25.045 -19.188 35.403 1.00 77.50 205 GLU A O 1
ATOM 1535 N N . ARG A 1 206 ? -22.861 -19.416 34.920 1.00 74.44 206 ARG A N 1
ATOM 1536 C CA . ARG A 1 206 ? -22.848 -20.886 35.021 1.00 74.44 206 ARG A CA 1
ATOM 1537 C C . ARG A 1 206 ? -21.579 -21.382 35.681 1.00 74.44 206 ARG A C 1
ATOM 1539 O O . ARG A 1 206 ? -20.483 -21.121 35.196 1.00 74.44 206 ARG A O 1
ATOM 1546 N N . GLY A 1 207 ? -21.731 -22.114 36.785 1.00 80.31 207 GLY A N 1
ATOM 1547 C CA . GLY A 1 207 ? -20.596 -22.710 37.498 1.00 80.31 207 GLY A CA 1
ATOM 1548 C C . GLY A 1 207 ? -19.541 -21.687 37.941 1.00 80.31 207 GLY A C 1
ATOM 1549 O O . GLY A 1 207 ? -18.361 -22.013 37.955 1.00 80.31 207 GLY A O 1
ATOM 1550 N N . GLY A 1 208 ? -19.945 -20.445 38.236 1.00 78.19 208 GLY A N 1
ATOM 1551 C CA . GLY A 1 208 ? -19.029 -19.351 38.585 1.00 78.19 208 GLY A CA 1
ATOM 1552 C C . GLY A 1 208 ? -18.311 -18.696 37.398 1.00 78.19 208 GLY A C 1
ATOM 1553 O O . GLY A 1 208 ? -17.409 -17.895 37.616 1.00 78.19 208 GLY A O 1
ATOM 1554 N N . THR A 1 209 ? -18.686 -19.029 36.158 1.00 70.75 209 THR A N 1
ATOM 1555 C CA . THR A 1 209 ? -18.184 -18.384 34.935 1.00 70.75 209 THR A CA 1
ATOM 1556 C C . THR A 1 209 ? -19.287 -17.551 34.289 1.00 70.75 209 THR A C 1
ATOM 1558 O O . THR A 1 209 ? -20.413 -18.034 34.135 1.00 70.75 209 THR A O 1
ATOM 1561 N N . SER A 1 210 ? -18.949 -16.333 33.865 1.00 70.69 210 SER A N 1
ATOM 1562 C CA . SER A 1 210 ? -19.846 -15.456 33.115 1.00 70.69 210 SER A CA 1
ATOM 1563 C C . SER A 1 210 ? -19.823 -15.778 31.620 1.00 70.69 210 SER A C 1
ATOM 1565 O O . SER A 1 210 ? -18.767 -15.934 31.007 1.00 70.69 210 SER A O 1
ATOM 1567 N N . TRP A 1 211 ? -21.003 -15.817 31.021 1.00 73.44 211 TRP A N 1
ATOM 1568 C CA . TRP A 1 211 ? -21.232 -16.068 29.604 1.00 73.44 211 TRP A CA 1
ATOM 1569 C C . TRP A 1 211 ? -22.037 -14.918 29.009 1.00 73.44 211 TRP A C 1
ATOM 1571 O O . TRP A 1 211 ? -22.839 -14.285 29.701 1.00 73.44 211 TRP A O 1
ATOM 1581 N N . LEU A 1 212 ? -21.840 -14.665 27.720 1.00 72.56 212 LEU A N 1
ATOM 1582 C CA . LEU A 1 212 ? -22.649 -13.740 26.938 1.00 72.56 212 LEU A CA 1
ATOM 1583 C C . LEU A 1 212 ? -23.480 -14.557 25.953 1.00 72.56 212 LEU A C 1
ATOM 1585 O O . LEU A 1 212 ? -22.922 -15.250 25.111 1.00 72.56 212 LEU A O 1
ATOM 1589 N N . ALA A 1 213 ? -24.797 -14.492 26.051 1.00 70.06 213 ALA A N 1
ATOM 1590 C CA . ALA A 1 213 ? -25.703 -15.088 25.085 1.00 70.06 213 ALA A CA 1
ATOM 1591 C C . ALA A 1 213 ? -26.260 -13.997 24.178 1.00 70.06 213 ALA A C 1
ATOM 1593 O O . ALA A 1 213 ? -26.719 -12.960 24.656 1.00 70.06 213 ALA A O 1
ATOM 1594 N N . THR A 1 214 ? -26.226 -14.239 22.872 1.00 73.81 214 THR A N 1
ATOM 1595 C CA . THR A 1 214 ? -26.896 -13.397 21.887 1.00 73.81 214 THR A CA 1
ATOM 1596 C C . THR A 1 214 ? -28.035 -14.157 21.235 1.00 73.81 214 THR A C 1
ATOM 1598 O O . THR A 1 214 ? -27.874 -15.320 20.853 1.00 73.81 214 THR A O 1
ATOM 1601 N N . LYS A 1 215 ? -29.191 -13.505 21.104 1.00 70.19 215 LYS A N 1
ATOM 1602 C CA . LYS A 1 215 ? -30.301 -14.022 20.303 1.00 70.19 215 LYS A CA 1
ATOM 1603 C C . LYS A 1 215 ? -30.250 -13.384 18.923 1.00 70.19 215 LYS A C 1
ATOM 1605 O O . LYS A 1 215 ? -30.161 -12.162 18.813 1.00 70.19 215 LYS A O 1
ATOM 1610 N N . LEU A 1 216 ? -30.310 -14.214 17.889 1.00 67.38 216 LEU A N 1
ATOM 1611 C CA . LEU A 1 216 ? -30.306 -13.778 16.495 1.00 67.38 216 LEU A CA 1
ATOM 1612 C C . LEU A 1 216 ? -31.756 -13.761 15.971 1.00 67.38 216 LEU A C 1
ATOM 1614 O O . LEU A 1 216 ? -32.505 -14.707 16.195 1.00 67.38 216 LEU A O 1
ATOM 1618 N N . ALA A 1 217 ? -32.146 -12.689 15.284 1.00 56.16 217 ALA A N 1
ATOM 1619 C CA . ALA A 1 217 ? -33.434 -12.475 14.615 1.00 56.16 217 ALA A CA 1
ATOM 1620 C C . ALA A 1 217 ? -33.524 -13.172 13.262 1.00 56.16 217 ALA A C 1
ATOM 1622 O O . ALA A 1 217 ? -34.574 -13.113 12.629 1.00 56.16 217 ALA A O 1
ATOM 1623 N N . THR A 1 218 ? -32.433 -13.763 12.772 1.00 63.34 218 THR A N 1
ATOM 1624 C CA . THR A 1 218 ? -32.447 -14.357 11.439 1.00 63.34 218 THR A CA 1
ATOM 1625 C C . THR A 1 218 ? -33.497 -15.466 11.343 1.00 63.34 218 THR A C 1
ATOM 1627 O O . THR A 1 218 ? -33.575 -16.357 12.190 1.00 63.34 218 THR A O 1
ATOM 1630 N N . GLU A 1 219 ? -34.294 -15.421 10.278 1.00 60.97 219 GLU A N 1
ATOM 1631 C CA . GLU A 1 219 ? -35.193 -16.515 9.910 1.00 60.97 219 GLU A CA 1
ATOM 1632 C C . GLU A 1 219 ? -34.402 -17.723 9.366 1.00 60.97 219 GLU A C 1
ATOM 1634 O O . GLU A 1 219 ? -34.881 -18.856 9.406 1.00 60.97 219 GLU A O 1
ATOM 1639 N N . ASP A 1 220 ? -33.157 -17.506 8.919 1.00 69.06 220 ASP A N 1
ATOM 1640 C CA . ASP A 1 220 ? -32.261 -18.542 8.401 1.00 69.06 220 ASP A CA 1
ATOM 1641 C C . ASP A 1 220 ? -31.364 -19.114 9.511 1.00 69.06 220 ASP A C 1
ATOM 1643 O O . ASP A 1 220 ? -30.204 -18.725 9.717 1.00 69.06 220 ASP A O 1
ATOM 1647 N N . ARG A 1 221 ? -31.949 -20.050 10.261 1.00 68.31 221 ARG A N 1
ATOM 1648 C CA . ARG A 1 221 ? -31.290 -20.806 11.334 1.00 68.31 221 ARG A CA 1
ATOM 1649 C C . ARG A 1 221 ? -30.085 -21.607 10.828 1.00 68.31 221 ARG A C 1
ATOM 1651 O O . ARG A 1 221 ? -29.086 -21.718 11.543 1.00 68.31 221 ARG A O 1
ATOM 1658 N N . ASP A 1 222 ? -30.157 -22.146 9.615 1.00 71.38 222 ASP A N 1
ATOM 1659 C CA . ASP A 1 222 ? -29.130 -23.030 9.063 1.00 71.38 222 ASP A CA 1
ATOM 1660 C C . ASP A 1 222 ? -27.866 -22.255 8.684 1.00 71.38 222 ASP A C 1
ATOM 1662 O O . ASP A 1 222 ? -26.756 -22.690 9.014 1.00 71.38 222 ASP A O 1
ATOM 1666 N N . ALA A 1 223 ? -28.015 -21.066 8.090 1.00 65.50 223 ALA A N 1
ATOM 1667 C CA . ALA A 1 223 ? -26.892 -20.171 7.816 1.00 65.50 223 ALA A CA 1
ATOM 1668 C C . ALA A 1 223 ? -26.164 -19.765 9.106 1.00 65.50 223 ALA A C 1
ATOM 1670 O O . ALA A 1 223 ? -24.932 -19.797 9.170 1.00 65.50 223 ALA A O 1
ATOM 1671 N N . CYS A 1 224 ? -26.914 -19.457 10.167 1.00 63.94 224 CYS A N 1
ATOM 1672 C CA . CYS A 1 224 ? -26.328 -19.126 11.462 1.00 63.94 224 CYS A CA 1
ATOM 1673 C C . CYS A 1 224 ? -25.605 -20.310 12.110 1.00 63.94 224 CYS A C 1
ATOM 1675 O O . CYS A 1 224 ? -24.491 -20.139 12.607 1.00 63.94 224 CYS A O 1
ATOM 1677 N N . HIS A 1 225 ? -26.174 -21.518 12.056 1.00 69.75 225 HIS A N 1
ATOM 1678 C CA . HIS A 1 225 ? -25.500 -22.734 12.524 1.00 69.75 225 HIS A CA 1
ATOM 1679 C C . HIS A 1 225 ? -24.226 -23.054 11.736 1.00 69.75 225 HIS A C 1
ATOM 1681 O O . HIS A 1 225 ? -23.237 -23.499 12.324 1.00 69.75 225 HIS A O 1
ATOM 1687 N N . ALA A 1 226 ? -24.234 -22.864 10.416 1.00 71.56 226 ALA A N 1
ATOM 1688 C CA . ALA A 1 226 ? -23.058 -23.081 9.579 1.00 71.56 226 ALA A CA 1
ATOM 1689 C C . ALA A 1 226 ? -21.949 -22.073 9.905 1.00 71.56 226 ALA A C 1
ATOM 1691 O O . ALA A 1 226 ? -20.789 -22.458 10.073 1.00 71.56 226 ALA A O 1
ATOM 1692 N N . TRP A 1 227 ? -22.318 -20.800 10.063 1.00 69.88 227 TRP A N 1
ATOM 1693 C CA . TRP A 1 227 ? -21.394 -19.739 10.440 1.00 69.88 227 TRP A CA 1
ATOM 1694 C C . TRP A 1 227 ? -20.796 -19.970 11.830 1.00 69.88 227 TRP A C 1
ATOM 1696 O O . TRP A 1 227 ? -19.577 -19.977 11.974 1.00 69.88 227 TRP A O 1
ATOM 1706 N N . SER A 1 228 ? -21.616 -20.251 12.845 1.00 69.06 228 SER A N 1
ATOM 1707 C CA . SER A 1 228 ? -21.120 -20.439 14.213 1.00 69.06 228 SER A CA 1
ATOM 1708 C C . SER A 1 228 ? -20.193 -21.644 14.342 1.00 69.06 228 SER A C 1
ATOM 1710 O O . SER A 1 228 ? -19.160 -21.550 15.002 1.00 69.06 228 SER A O 1
ATOM 1712 N N . LYS A 1 229 ? -20.481 -22.749 13.639 1.00 77.06 229 LYS A N 1
ATOM 1713 C CA . LYS A 1 229 ? -19.573 -23.904 13.553 1.00 77.06 229 LYS A CA 1
ATOM 1714 C C . LYS A 1 229 ? -18.195 -23.531 13.011 1.00 77.06 229 LYS A C 1
ATOM 1716 O O . LYS A 1 229 ? -17.208 -24.093 13.475 1.00 77.06 229 LYS A O 1
ATOM 1721 N N . ALA A 1 230 ? -18.113 -22.598 12.063 1.00 71.88 230 ALA A N 1
ATOM 1722 C CA . ALA A 1 230 ? -16.835 -22.143 11.515 1.00 71.88 230 ALA A CA 1
ATOM 1723 C C . ALA A 1 230 ? -16.009 -21.318 12.520 1.00 71.88 230 ALA A C 1
ATOM 1725 O O . ALA A 1 230 ? -14.796 -21.169 12.344 1.00 71.88 230 ALA A O 1
ATOM 1726 N N . LEU A 1 231 ? -16.657 -20.795 13.565 1.00 72.00 231 LEU A N 1
ATOM 1727 C CA . LEU A 1 231 ? -16.047 -19.938 14.578 1.00 72.00 231 LEU A CA 1
ATOM 1728 C C . LEU A 1 231 ? -15.703 -20.653 15.886 1.00 72.00 231 LEU A C 1
ATOM 1730 O O . LEU 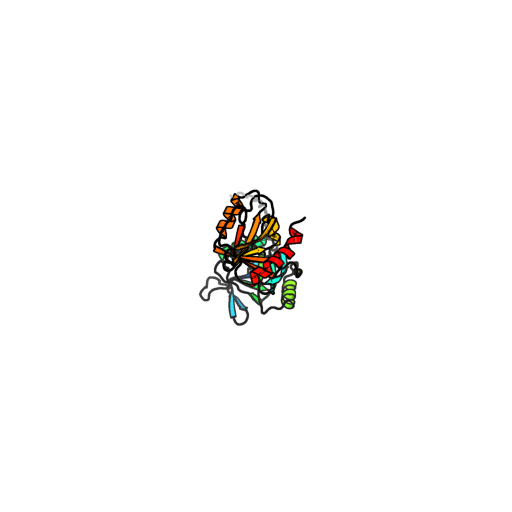A 1 231 ? -14.968 -20.088 16.692 1.00 72.00 231 LEU A O 1
ATOM 1734 N N . VAL A 1 232 ? -16.204 -21.874 16.105 1.00 79.69 232 VAL A N 1
ATOM 1735 C CA . VAL A 1 232 ? -15.908 -22.645 17.321 1.00 79.69 232 VAL A CA 1
ATOM 1736 C C . VAL A 1 232 ? -14.396 -22.828 17.477 1.00 79.69 232 VAL A C 1
ATOM 1738 O O . VAL A 1 232 ? -13.702 -23.203 16.530 1.00 79.69 232 VAL A O 1
ATOM 1741 N N . GLY A 1 233 ? -13.893 -22.563 18.684 1.00 77.75 233 GLY A N 1
ATOM 1742 C CA . GLY A 1 233 ? -12.473 -22.644 19.031 1.00 77.75 233 GLY A CA 1
ATOM 1743 C C . GLY A 1 233 ? -11.639 -21.439 18.591 1.00 77.75 233 GLY A C 1
ATOM 1744 O O . GLY A 1 233 ? -10.412 -21.496 18.684 1.00 77.75 233 GLY A O 1
ATOM 1745 N N . ARG A 1 234 ? -12.266 -20.359 18.104 1.00 74.50 234 ARG A N 1
ATOM 1746 C CA . ARG A 1 234 ? -11.579 -19.112 17.737 1.00 74.50 234 ARG A CA 1
ATOM 1747 C C . ARG A 1 234 ? -11.829 -18.013 18.762 1.00 74.50 234 ARG A C 1
ATOM 1749 O O . ARG A 1 234 ? -12.908 -17.923 19.350 1.00 74.50 234 ARG A O 1
ATOM 1756 N N . ASP A 1 235 ? -10.833 -17.145 18.906 1.00 74.38 235 ASP A N 1
ATOM 1757 C CA . ASP A 1 235 ? -10.990 -15.875 19.601 1.00 74.38 235 ASP A CA 1
ATOM 1758 C C . ASP A 1 235 ? -11.637 -14.855 18.660 1.00 74.38 235 ASP A C 1
ATOM 1760 O O . ASP A 1 235 ? -11.201 -14.638 17.523 1.00 74.38 235 ASP A O 1
ATOM 1764 N N . ILE A 1 236 ? -12.704 -14.235 19.149 1.00 76.50 236 ILE A N 1
ATOM 1765 C CA . ILE A 1 236 ? -13.459 -13.199 18.458 1.00 76.50 236 ILE A CA 1
ATOM 1766 C C . ILE A 1 236 ? -13.231 -11.893 19.206 1.00 76.50 236 ILE A C 1
ATOM 1768 O O . ILE A 1 236 ? -13.395 -11.816 20.425 1.00 76.50 236 ILE A O 1
ATOM 1772 N N . VAL A 1 237 ? -12.864 -10.853 18.472 1.00 70.88 237 VAL A N 1
ATOM 1773 C CA . VAL A 1 237 ? -12.665 -9.511 19.012 1.00 70.88 237 VAL A CA 1
ATOM 1774 C C . VAL A 1 237 ? -13.826 -8.637 18.564 1.00 70.88 237 VAL A C 1
ATOM 1776 O O . VAL A 1 237 ? -14.048 -8.465 17.364 1.00 70.88 237 VAL A O 1
ATOM 1779 N N . ILE A 1 238 ? -14.550 -8.087 19.537 1.00 72.31 238 ILE A N 1
ATOM 1780 C CA . ILE A 1 238 ? -15.665 -7.164 19.318 1.00 72.31 238 ILE A CA 1
ATOM 1781 C C . ILE A 1 238 ? -15.162 -5.741 19.548 1.00 72.31 238 ILE A C 1
ATOM 1783 O O . ILE A 1 238 ? -14.523 -5.459 20.568 1.00 72.31 238 ILE A O 1
ATOM 1787 N N . TYR A 1 239 ? -15.458 -4.845 18.611 1.00 67.06 239 TYR A N 1
ATOM 1788 C CA . TYR A 1 239 ? -15.044 -3.444 18.655 1.00 67.06 239 TYR A CA 1
ATOM 1789 C C . TYR A 1 239 ? -16.200 -2.486 18.355 1.00 67.06 239 TYR A C 1
ATOM 1791 O O . TYR A 1 239 ? -17.111 -2.811 17.593 1.00 67.06 239 TYR A O 1
ATOM 1799 N N . SER A 1 240 ? -16.122 -1.302 18.968 1.00 66.94 240 SER A N 1
ATOM 1800 C CA . SER A 1 240 ? -16.941 -0.114 18.688 1.00 66.94 240 SER A CA 1
ATOM 1801 C C . SER A 1 240 ? -16.007 0.992 18.234 1.00 66.94 240 SER A C 1
ATOM 1803 O O . SER A 1 240 ? -15.077 1.305 18.985 1.00 66.94 240 SER A O 1
ATOM 1805 N N . ALA A 1 241 ? -16.239 1.555 17.045 1.00 70.50 241 ALA A N 1
ATOM 1806 C CA . ALA A 1 241 ? -15.362 2.527 16.389 1.00 70.50 241 ALA A CA 1
ATOM 1807 C C . ALA A 1 241 ? -13.891 2.055 16.337 1.00 70.50 241 ALA A C 1
ATOM 1809 O O . ALA A 1 241 ? -13.492 1.378 15.397 1.00 70.50 241 ALA A O 1
ATOM 1810 N N . GLU A 1 242 ? -13.110 2.329 17.384 1.00 56.75 242 GLU A N 1
ATOM 1811 C CA . GLU A 1 242 ? -11.677 2.020 17.485 1.00 56.75 242 GLU A CA 1
ATOM 1812 C C . GLU A 1 242 ? -11.286 1.329 18.803 1.00 56.75 242 GLU A C 1
ATOM 1814 O O . GLU A 1 242 ? -10.119 1.015 19.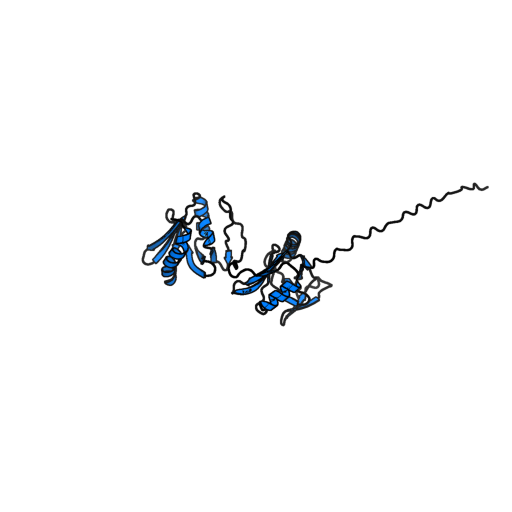051 1.00 56.75 242 GLU A O 1
ATOM 1819 N N . ARG A 1 243 ? -12.256 1.062 19.684 1.00 58.38 243 ARG A N 1
ATOM 1820 C CA . ARG A 1 243 ? -12.005 0.443 20.986 1.00 58.38 243 ARG A CA 1
ATOM 1821 C C . ARG A 1 243 ? -12.328 -1.040 20.929 1.00 58.38 243 ARG A C 1
ATOM 1823 O O . ARG A 1 243 ? -13.469 -1.421 20.671 1.00 58.38 243 ARG A O 1
ATOM 1830 N N . VAL A 1 244 ? -11.347 -1.885 21.260 1.00 66.56 244 VAL A N 1
ATOM 1831 C CA . VAL A 1 244 ? -11.610 -3.297 21.576 1.00 66.56 244 VAL A CA 1
ATOM 1832 C C . VAL A 1 244 ? -12.479 -3.338 22.823 1.00 66.56 244 VAL A C 1
ATOM 1834 O O . VAL A 1 244 ? -12.000 -3.122 23.942 1.00 66.56 244 VAL A O 1
ATOM 1837 N N . LEU A 1 245 ? -13.758 -3.624 22.622 1.00 64.56 245 LEU A N 1
ATOM 1838 C CA . LEU A 1 245 ? -14.700 -3.734 23.713 1.00 64.56 245 LEU A CA 1
ATOM 1839 C C . LEU A 1 245 ? -14.431 -5.015 24.483 1.00 64.56 245 LEU A C 1
ATOM 1841 O O . LEU A 1 245 ? -14.148 -4.966 25.677 1.00 64.56 245 LEU A O 1
ATOM 1845 N N . CYS A 1 246 ? -14.411 -6.161 23.809 1.00 69.19 246 CYS A N 1
ATOM 1846 C CA . CYS A 1 246 ? -14.096 -7.429 24.453 1.00 69.19 246 CYS A CA 1
ATOM 1847 C C . CYS A 1 246 ? -13.476 -8.442 23.490 1.00 69.19 246 CYS A C 1
ATOM 1849 O O . CYS A 1 246 ? -13.594 -8.344 22.268 1.00 69.19 246 CYS A O 1
ATOM 1851 N N . ARG A 1 247 ? -12.792 -9.422 24.083 1.00 70.69 247 ARG A N 1
ATOM 1852 C CA . ARG A 1 247 ? -12.386 -10.657 23.421 1.00 70.69 247 ARG A CA 1
ATOM 1853 C C . ARG A 1 247 ? -13.242 -11.774 23.984 1.00 70.69 247 ARG A C 1
ATOM 1855 O O . ARG A 1 247 ? -13.361 -11.893 25.205 1.00 70.69 247 ARG A O 1
ATOM 1862 N N . VAL A 1 248 ? -13.841 -12.561 23.109 1.00 75.62 248 VAL A N 1
ATOM 1863 C CA . VAL A 1 248 ? -14.690 -13.683 23.489 1.00 75.62 248 VAL A CA 1
ATOM 1864 C C . VAL A 1 248 ? -14.181 -14.944 22.819 1.00 75.62 248 VAL A C 1
ATOM 1866 O O . VAL A 1 248 ? -13.765 -14.912 21.664 1.00 75.62 248 VAL A O 1
ATOM 1869 N N . HIS A 1 249 ? -14.206 -16.049 23.554 1.00 74.56 249 HIS A N 1
ATOM 1870 C CA . HIS A 1 249 ? -13.869 -17.349 22.997 1.00 74.56 249 HIS A CA 1
ATOM 1871 C C . HIS A 1 249 ? -15.169 -18.090 22.707 1.00 74.56 249 HIS A C 1
ATOM 1873 O O . HIS A 1 249 ? -16.024 -18.231 23.592 1.00 74.56 249 HIS A O 1
ATOM 1879 N N . LEU A 1 250 ? -15.347 -18.537 21.464 1.00 73.56 250 LEU A N 1
ATOM 1880 C CA . LEU A 1 250 ? -16.524 -19.320 21.110 1.00 73.56 250 LEU A CA 1
ATOM 1881 C C . LEU A 1 250 ? -16.262 -20.797 21.417 1.00 73.56 250 LEU A C 1
ATOM 1883 O O . LEU A 1 250 ? -15.774 -21.539 20.568 1.00 73.56 250 LEU A O 1
ATOM 1887 N N . ASP A 1 251 ? -16.592 -21.228 22.635 1.00 67.44 251 ASP A N 1
ATOM 1888 C CA . ASP A 1 251 ? -16.470 -22.641 23.018 1.00 67.44 251 ASP A CA 1
ATOM 1889 C C . ASP A 1 251 ? -17.498 -23.515 22.281 1.00 67.44 251 ASP A C 1
ATOM 1891 O O . ASP A 1 251 ? -17.187 -24.630 21.853 1.00 67.44 251 ASP A O 1
ATOM 1895 N N . HIS A 1 252 ? -18.729 -23.019 22.107 1.00 71.44 252 HIS A N 1
ATOM 1896 C CA . HIS A 1 252 ? -19.839 -23.787 21.542 1.00 71.44 252 HIS A CA 1
ATOM 1897 C C . HIS A 1 252 ? -20.696 -22.961 20.578 1.00 71.44 252 HIS A C 1
ATOM 1899 O O . HIS A 1 252 ? -20.886 -21.762 20.743 1.00 71.44 252 HIS A O 1
ATOM 1905 N N . ALA A 1 253 ? -21.221 -23.639 19.555 1.00 63.50 253 ALA A N 1
ATOM 1906 C CA . ALA A 1 253 ? -21.907 -23.016 18.428 1.00 63.50 253 ALA A CA 1
ATOM 1907 C C . ALA A 1 253 ? -23.297 -22.456 18.779 1.00 63.50 253 ALA A C 1
ATOM 1909 O O . ALA A 1 253 ? -23.634 -21.379 18.305 1.00 63.50 253 ALA A O 1
ATOM 1910 N N . PHE A 1 254 ? -24.102 -23.180 19.566 1.00 70.69 254 PHE A N 1
ATOM 1911 C CA . PHE A 1 254 ? -25.476 -22.803 19.917 1.00 70.69 254 PHE A CA 1
ATOM 1912 C C . PHE A 1 254 ? -25.956 -23.520 21.178 1.00 70.69 254 PHE A C 1
ATOM 1914 O O . PHE A 1 254 ? -25.634 -24.690 21.396 1.00 70.69 254 PHE A O 1
ATOM 1921 N N . GLU A 1 255 ? -26.809 -22.843 21.941 1.00 72.00 255 GLU A N 1
ATOM 1922 C CA . GLU A 1 255 ? -27.665 -23.442 22.958 1.00 72.00 255 GLU A CA 1
ATOM 1923 C C . GLU A 1 255 ? -29.113 -22.998 22.725 1.00 72.00 255 GLU A C 1
ATOM 1925 O O . GLU A 1 255 ? -29.483 -21.844 22.944 1.00 72.00 255 GLU A O 1
ATOM 1930 N N . GLY A 1 256 ? -29.934 -23.918 22.217 1.00 80.12 256 GLY A N 1
ATOM 1931 C CA . GLY A 1 256 ? -31.264 -23.578 21.715 1.00 80.12 256 GLY A CA 1
ATOM 1932 C C . GLY A 1 256 ? -31.172 -22.627 20.521 1.00 80.12 256 GLY A C 1
ATOM 1933 O O . GLY A 1 256 ? -30.609 -22.988 19.486 1.00 80.12 256 GLY A O 1
ATOM 1934 N N . ASP A 1 257 ? -31.718 -21.422 20.685 1.00 68.88 257 ASP A N 1
ATOM 1935 C CA . ASP A 1 257 ? -31.724 -20.360 19.668 1.00 68.88 257 ASP A CA 1
ATOM 1936 C C . ASP A 1 257 ? -30.744 -19.220 20.011 1.00 68.88 257 ASP A C 1
ATOM 1938 O O . ASP A 1 257 ? -30.738 -18.175 19.359 1.00 68.88 257 ASP A O 1
ATOM 1942 N N . ALA A 1 258 ? -29.926 -19.404 21.052 1.00 66.88 258 ALA A N 1
ATOM 1943 C CA . ALA A 1 258 ? -28.926 -18.438 21.476 1.00 66.88 258 ALA A CA 1
ATOM 1944 C C . ALA A 1 258 ? -27.522 -18.909 21.096 1.00 66.88 258 ALA A C 1
ATOM 1946 O O . ALA A 1 258 ? -27.158 -20.074 21.280 1.00 66.88 258 ALA A O 1
ATOM 1947 N N . LEU A 1 259 ? -26.715 -17.979 20.601 1.00 71.19 259 LEU A N 1
ATOM 1948 C CA . LEU A 1 259 ? -25.290 -18.189 20.408 1.00 71.19 259 LEU A CA 1
ATOM 1949 C C . LEU A 1 259 ? -24.582 -17.726 21.683 1.00 71.19 259 LEU A C 1
ATOM 1951 O O . LEU A 1 259 ? -24.774 -16.596 22.133 1.00 71.19 259 LEU A O 1
ATOM 1955 N N . VAL A 1 260 ? -23.843 -18.633 22.319 1.00 71.00 260 VAL A N 1
ATOM 1956 C CA . VAL A 1 260 ? -23.315 -18.429 23.672 1.00 71.00 260 VAL A CA 1
ATOM 1957 C C . VAL A 1 260 ? -21.797 -18.341 23.613 1.00 71.00 260 VAL A C 1
ATOM 1959 O O . VAL A 1 260 ? -21.120 -19.262 23.165 1.00 71.00 260 VAL A O 1
ATOM 1962 N N . PHE A 1 261 ? -21.263 -17.228 24.096 1.00 76.50 261 PHE A N 1
ATOM 1963 C CA . PHE A 1 261 ? -19.839 -16.953 24.169 1.00 76.50 261 PHE A CA 1
ATOM 1964 C C . PHE A 1 261 ? -19.350 -17.070 25.609 1.00 76.50 261 PHE A C 1
ATOM 1966 O O . PHE A 1 261 ? -19.987 -16.550 26.533 1.00 76.50 261 PHE A O 1
ATOM 1973 N N . GLN A 1 262 ? -18.190 -17.694 25.804 1.00 73.25 262 GLN A N 1
ATOM 1974 C CA . GLN A 1 262 ? -17.517 -17.643 27.093 1.00 73.25 262 GLN A CA 1
ATOM 1975 C C . GLN A 1 262 ? -16.742 -16.330 27.197 1.00 73.25 262 GLN A C 1
ATOM 1977 O O . GLN A 1 262 ? -15.918 -15.999 26.337 1.00 73.25 262 GLN A O 1
ATOM 1982 N N . LEU A 1 263 ? -16.988 -15.581 28.270 1.00 70.56 263 LEU A N 1
ATOM 1983 C CA . LEU A 1 263 ? -16.195 -14.402 28.589 1.00 70.56 263 LEU A CA 1
ATOM 1984 C C . LEU A 1 263 ? -14.960 -14.855 29.361 1.00 70.56 263 LEU A C 1
ATOM 1986 O O . LEU A 1 263 ? -15.076 -15.500 30.403 1.00 70.56 263 LEU A O 1
ATOM 1990 N N . ARG A 1 264 ? -13.769 -14.520 28.865 1.00 67.56 264 ARG A N 1
ATOM 1991 C CA . ARG A 1 264 ? -12.513 -14.830 29.556 1.00 67.56 264 ARG A CA 1
ATOM 1992 C C . ARG A 1 264 ? -11.914 -13.562 30.167 1.00 67.56 264 ARG A C 1
ATOM 1994 O O . ARG A 1 264 ? -11.651 -12.595 29.459 1.00 67.56 264 ARG A O 1
ATOM 2001 N N . GLY A 1 265 ? -11.676 -13.599 31.481 1.00 63.78 265 GLY A N 1
ATOM 2002 C CA . GLY A 1 265 ? -11.027 -12.537 32.264 1.00 63.78 265 GLY A CA 1
ATOM 2003 C C . GLY A 1 265 ? -11.992 -11.627 33.041 1.00 63.78 265 GLY A C 1
ATOM 2004 O O . GLY A 1 265 ? -13.103 -11.351 32.596 1.00 63.78 265 GLY A O 1
ATOM 2005 N N . GLU A 1 266 ? -11.555 -11.127 34.204 1.00 53.09 266 GLU A N 1
ATOM 2006 C CA . GLU A 1 266 ? -12.368 -10.276 35.099 1.00 53.09 266 GLU A CA 1
ATOM 2007 C C . GLU A 1 266 ? -12.808 -8.951 34.448 1.00 53.09 266 GLU A C 1
ATOM 2009 O O . GLU A 1 266 ? -13.891 -8.442 34.738 1.00 53.09 266 GLU A O 1
ATOM 2014 N N . SER A 1 267 ? -12.018 -8.414 33.511 1.00 58.16 267 SER A N 1
ATOM 2015 C CA . SER A 1 267 ? -12.364 -7.1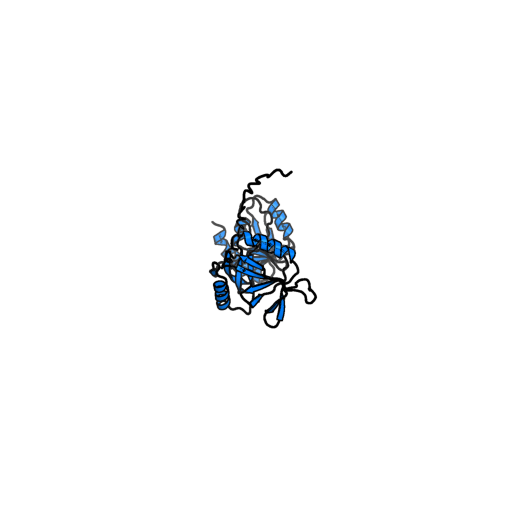90 32.777 1.00 58.16 267 SER A CA 1
ATOM 2016 C C . SER A 1 267 ? -13.525 -7.392 31.799 1.00 58.16 267 SER A C 1
ATOM 2018 O O . SER A 1 267 ? -14.279 -6.452 31.550 1.00 58.16 267 SER A O 1
ATOM 2020 N N . ALA A 1 268 ? -13.717 -8.608 31.278 1.00 57.62 268 ALA A N 1
ATOM 2021 C CA . ALA A 1 268 ? -14.770 -8.909 30.312 1.00 57.62 268 ALA A CA 1
ATOM 2022 C C . ALA A 1 268 ? -16.171 -8.745 30.921 1.00 57.62 268 ALA A C 1
ATOM 2024 O O . ALA A 1 268 ? -17.098 -8.348 30.224 1.00 57.62 268 ALA A O 1
ATOM 2025 N N . ILE A 1 269 ? -16.308 -8.972 32.231 1.00 57.12 269 ILE A N 1
ATOM 2026 C CA . ILE A 1 269 ? -17.581 -8.901 32.954 1.00 57.12 269 ILE A CA 1
ATOM 2027 C C . ILE A 1 269 ? -18.093 -7.459 33.063 1.00 57.12 269 ILE A C 1
ATOM 2029 O O . ILE A 1 269 ? -19.240 -7.192 32.711 1.00 57.12 269 ILE A O 1
ATOM 2033 N N . GLN A 1 270 ? -17.248 -6.517 33.501 1.00 62.78 270 GLN A N 1
ATOM 2034 C CA . GLN A 1 270 ? -17.618 -5.093 33.579 1.00 62.78 270 GLN A CA 1
ATOM 2035 C C . GLN A 1 270 ? -17.931 -4.508 32.195 1.00 62.78 270 GLN A C 1
ATOM 2037 O O . GLN A 1 270 ? -18.786 -3.634 32.055 1.00 62.78 270 GLN A O 1
ATOM 2042 N N . ARG A 1 271 ? -17.271 -5.040 31.163 1.00 67.69 271 ARG A N 1
ATOM 2043 C CA . ARG A 1 271 ? -17.433 -4.612 29.775 1.00 67.69 271 ARG A CA 1
ATOM 2044 C C . ARG A 1 271 ? -18.745 -5.068 29.148 1.00 67.69 271 ARG A C 1
ATOM 2046 O O . ARG A 1 271 ? -19.183 -4.403 28.225 1.00 67.69 271 ARG A O 1
ATOM 2053 N N . VAL A 1 272 ? -19.416 -6.113 29.644 1.00 66.31 272 VAL A N 1
ATOM 2054 C CA . VAL A 1 272 ? -20.746 -6.512 29.129 1.00 66.31 272 VAL A CA 1
ATOM 2055 C C . VAL A 1 272 ? -21.807 -5.461 29.433 1.00 66.31 272 VAL A C 1
ATOM 2057 O O . VAL A 1 272 ? -22.600 -5.125 28.559 1.00 66.31 272 VAL A O 1
ATOM 2060 N N . ASP A 1 273 ? -21.813 -4.910 30.646 1.00 69.44 273 ASP A N 1
ATOM 2061 C CA . ASP A 1 273 ? -22.776 -3.869 31.029 1.00 69.44 273 ASP A CA 1
ATOM 2062 C C . ASP A 1 273 ? -22.490 -2.535 30.319 1.00 69.44 273 ASP A C 1
ATOM 2064 O O . ASP A 1 273 ? -23.383 -1.702 30.136 1.00 69.44 273 ASP A O 1
ATOM 2068 N N . GLU A 1 274 ? -21.238 -2.317 29.916 1.00 68.81 274 GLU A N 1
ATOM 2069 C CA . GLU A 1 274 ? -20.828 -1.216 29.044 1.00 68.81 274 GLU A CA 1
ATOM 2070 C C . GLU A 1 274 ? -21.282 -1.462 27.597 1.00 68.81 274 GLU A C 1
ATOM 2072 O O . GLU A 1 274 ? -21.962 -0.612 27.029 1.00 68.81 274 GLU A O 1
ATOM 2077 N N . LEU A 1 275 ? -21.045 -2.665 27.058 1.00 66.94 275 LEU A N 1
ATOM 2078 C CA . LEU A 1 275 ? -21.502 -3.099 25.732 1.00 66.94 275 LEU A CA 1
ATOM 2079 C C . LEU A 1 275 ? -23.019 -2.971 25.600 1.00 66.94 275 LEU A C 1
ATOM 2081 O O . LEU A 1 275 ? -23.527 -2.446 24.618 1.00 66.94 275 LEU A O 1
ATOM 2085 N N . ARG A 1 276 ? -23.757 -3.413 26.623 1.00 70.94 276 ARG A N 1
ATOM 2086 C CA . ARG A 1 276 ? -25.217 -3.329 26.660 1.00 70.94 276 ARG A CA 1
ATOM 2087 C C . ARG A 1 276 ? -25.696 -1.880 26.641 1.00 70.94 276 ARG A C 1
ATOM 2089 O O . ARG A 1 276 ? -26.690 -1.591 25.986 1.00 70.94 276 ARG A O 1
ATOM 2096 N N . ARG A 1 277 ? -25.004 -0.973 27.339 1.00 75.00 277 ARG A N 1
ATOM 2097 C CA . ARG A 1 277 ? -25.302 0.468 27.305 1.00 75.00 277 ARG A CA 1
ATOM 2098 C C . ARG A 1 277 ? -25.007 1.083 25.944 1.00 75.00 277 ARG A C 1
ATOM 2100 O O . ARG A 1 277 ? -25.815 1.877 25.479 1.00 75.00 277 ARG A O 1
ATOM 2107 N N . GLU A 1 278 ? -23.891 0.715 25.319 1.00 68.88 278 GLU A N 1
ATOM 2108 C CA . GLU A 1 278 ? -23.524 1.198 23.982 1.00 68.88 278 GLU A CA 1
ATOM 2109 C C . GLU A 1 278 ? -24.466 0.669 22.894 1.00 68.88 278 GLU A C 1
ATOM 2111 O O . GLU A 1 278 ? -24.785 1.393 21.956 1.00 68.88 278 GLU A O 1
ATOM 2116 N N . MET A 1 279 ? -24.956 -0.566 23.032 1.00 67.00 279 MET A N 1
ATOM 2117 C CA . MET A 1 279 ? -25.852 -1.189 22.055 1.00 67.00 279 MET A CA 1
ATOM 2118 C C . MET A 1 279 ? -27.335 -0.880 22.275 1.00 67.00 279 MET A C 1
ATOM 2120 O O . MET A 1 279 ? -28.112 -1.002 21.333 1.00 67.00 279 MET A O 1
ATOM 2124 N N . ALA A 1 280 ? -27.747 -0.451 23.473 1.00 73.50 280 ALA A N 1
ATOM 2125 C CA . ALA A 1 280 ? -29.150 -0.145 23.769 1.00 73.50 280 ALA A CA 1
ATOM 2126 C C . ALA A 1 280 ? -29.814 0.829 22.766 1.00 73.50 280 ALA A C 1
ATOM 2128 O O . ALA A 1 280 ? -30.952 0.568 22.379 1.00 73.50 280 ALA A O 1
ATOM 2129 N N . PRO A 1 281 ? -29.149 1.897 22.274 1.00 70.75 281 PRO A N 1
ATOM 2130 C CA . PRO A 1 281 ? -29.719 2.773 21.248 1.00 70.75 281 PRO A CA 1
ATOM 2131 C C . PRO A 1 281 ? -29.909 2.103 19.877 1.00 70.75 281 PRO A C 1
ATOM 2133 O O . PRO A 1 281 ? -30.722 2.569 19.084 1.00 70.75 281 PRO A O 1
ATOM 2136 N N . LEU A 1 282 ? -29.165 1.029 19.584 1.00 58.41 282 LEU A N 1
ATOM 2137 C CA . LEU A 1 282 ? -29.176 0.342 18.286 1.00 58.41 282 LEU A CA 1
ATOM 2138 C C . LEU A 1 282 ? -30.301 -0.690 18.150 1.00 58.41 282 LEU A C 1
ATOM 2140 O O . LEU A 1 282 ? -30.563 -1.138 17.034 1.00 58.41 282 LEU A O 1
ATOM 2144 N N . TRP A 1 283 ? -30.945 -1.077 19.254 1.00 61.66 283 TRP A N 1
ATOM 2145 C CA . TRP A 1 283 ? -31.952 -2.143 19.276 1.00 61.66 283 TRP A CA 1
ATOM 2146 C C . TRP A 1 283 ? -33.399 -1.666 19.119 1.00 61.66 283 TRP A C 1
ATOM 2148 O O . TRP A 1 283 ? -34.292 -2.500 19.010 1.00 61.66 283 TRP A O 1
ATOM 2158 N N . GLY A 1 284 ? -33.632 -0.353 19.027 1.00 57.53 284 GLY A N 1
ATOM 2159 C CA . GLY A 1 284 ? -34.989 0.198 19.021 1.00 57.53 284 GLY A CA 1
ATOM 2160 C C . GLY A 1 284 ? -35.735 -0.054 20.346 1.00 57.53 284 GLY A C 1
ATOM 2161 O O . GLY A 1 284 ? -35.195 -0.697 21.247 1.00 57.53 284 GLY A O 1
ATOM 2162 N N . PRO A 1 285 ? -36.936 0.525 20.517 1.00 50.81 285 PRO A N 1
ATOM 2163 C CA . PRO A 1 285 ? -37.811 0.219 21.649 1.00 50.81 285 PRO A CA 1
ATOM 2164 C C . PRO A 1 285 ? -38.362 -1.213 21.611 1.00 50.81 285 PRO A C 1
ATOM 2166 O O . PRO A 1 285 ? -38.590 -1.737 20.496 1.00 50.81 285 PRO A O 1
#

pLDDT: mean 73.82, std 19.65, range [24.44, 98.0]